Protein AF-A0A6V8QQA6-F1 (afdb_monomer_lite)

Structure (mmCIF, N/CA/C/O backbone):
data_AF-A0A6V8QQA6-F1
#
_entry.id   AF-A0A6V8QQA6-F1
#
loop_
_atom_site.group_PDB
_atom_site.id
_atom_site.type_symbol
_atom_site.label_atom_id
_atom_site.label_alt_id
_atom_site.label_comp_id
_atom_site.label_asym_id
_atom_site.label_entity_id
_atom_site.label_seq_id
_atom_site.pdbx_PDB_ins_code
_atom_site.Cartn_x
_atom_site.Cartn_y
_atom_site.Cartn_z
_atom_site.occupancy
_atom_site.B_iso_or_equiv
_atom_site.auth_seq_id
_atom_site.auth_comp_id
_atom_site.auth_asym_id
_atom_site.auth_atom_id
_atom_site.pdbx_PDB_model_num
ATOM 1 N N . MET A 1 1 ? -61.703 5.778 19.808 1.00 58.97 1 MET A N 1
ATOM 2 C CA . MET A 1 1 ? -60.654 6.648 20.396 1.00 58.97 1 MET A CA 1
ATOM 3 C C . MET A 1 1 ? -59.333 5.929 20.729 1.00 58.97 1 MET A C 1
ATOM 5 O O . MET A 1 1 ? -58.441 6.575 21.255 1.00 58.97 1 MET A O 1
ATOM 9 N N . ALA A 1 2 ? -59.149 4.637 20.410 1.00 55.19 2 ALA A N 1
ATOM 10 C CA . ALA A 1 2 ? -57.877 3.932 20.661 1.00 55.19 2 ALA A CA 1
ATOM 11 C C . ALA A 1 2 ? -56.843 4.084 19.520 1.00 55.19 2 ALA A C 1
ATOM 13 O O . ALA A 1 2 ? -55.643 4.125 19.770 1.00 55.19 2 ALA A O 1
ATOM 14 N N . TRP A 1 3 ? -57.307 4.242 18.277 1.00 53.44 3 TRP A N 1
ATOM 15 C CA . TRP A 1 3 ? -56.461 4.291 17.076 1.00 53.44 3 TRP A CA 1
ATOM 16 C C . TRP A 1 3 ? -55.628 5.574 16.937 1.00 53.44 3 TRP A C 1
ATOM 18 O O . TRP A 1 3 ? -54.521 5.542 16.413 1.00 53.44 3 TRP A O 1
ATOM 28 N N . THR A 1 4 ? -56.107 6.698 17.473 1.00 58.41 4 THR A N 1
ATOM 29 C CA . THR A 1 4 ? -55.393 7.985 17.444 1.00 58.41 4 THR A CA 1
ATOM 30 C C . THR A 1 4 ? -54.193 8.032 18.386 1.00 58.41 4 THR A C 1
ATOM 32 O O . THR A 1 4 ? -53.248 8.769 18.131 1.00 58.41 4 THR A O 1
ATOM 35 N N . ARG A 1 5 ? -54.193 7.224 19.453 1.00 56.50 5 ARG A N 1
ATOM 36 C CA . ARG A 1 5 ? -53.058 7.134 20.381 1.00 56.50 5 ARG A CA 1
ATOM 37 C C . ARG A 1 5 ? -51.913 6.311 19.799 1.00 56.50 5 ARG A C 1
ATOM 39 O O . ARG A 1 5 ? -50.770 6.730 19.907 1.00 56.50 5 ARG A O 1
ATOM 46 N N . ALA A 1 6 ? -52.215 5.194 19.135 1.00 58.41 6 ALA A N 1
ATOM 47 C CA . ALA A 1 6 ? -51.199 4.323 18.541 1.00 58.41 6 ALA A CA 1
ATOM 48 C C . ALA A 1 6 ? -50.365 5.034 17.458 1.00 58.41 6 ALA A C 1
ATOM 50 O O . ALA A 1 6 ? -49.147 4.899 17.453 1.00 58.41 6 ALA A O 1
ATOM 51 N N . ILE A 1 7 ? -51.006 5.849 16.609 1.00 60.97 7 ILE A N 1
ATOM 52 C CA . ILE A 1 7 ? -50.327 6.633 15.560 1.00 60.97 7 ILE A CA 1
ATOM 53 C C . ILE A 1 7 ? -49.461 7.750 16.167 1.00 60.97 7 ILE A C 1
ATOM 55 O O . ILE A 1 7 ? -48.371 8.029 15.677 1.00 60.97 7 ILE A O 1
ATOM 59 N N . LEU A 1 8 ? -49.908 8.369 17.266 1.00 57.69 8 LEU A N 1
ATOM 60 C CA . LEU A 1 8 ? -49.100 9.368 17.969 1.00 57.69 8 LEU A CA 1
ATOM 61 C C . LEU A 1 8 ? -47.834 8.743 18.577 1.00 57.69 8 LEU A C 1
ATOM 63 O O . LEU A 1 8 ? -46.762 9.332 18.489 1.00 57.69 8 LEU A O 1
ATOM 67 N N . TYR A 1 9 ? -47.938 7.543 19.159 1.00 58.75 9 TYR A N 1
ATOM 68 C CA . TYR A 1 9 ? -46.783 6.861 19.748 1.00 58.75 9 TYR A CA 1
ATOM 69 C C . TYR A 1 9 ? -45.766 6.396 18.700 1.00 58.75 9 TYR A C 1
ATOM 71 O O . TYR A 1 9 ? -44.570 6.489 18.969 1.00 58.75 9 TYR A O 1
ATOM 79 N N . SER A 1 10 ? -46.192 5.956 17.510 1.00 59.81 10 SER A N 1
ATOM 80 C CA . SER A 1 10 ? -45.272 5.563 16.431 1.00 59.81 10 SER A CA 1
ATOM 81 C C . SER A 1 10 ? -44.545 6.754 15.794 1.00 59.81 10 SER A C 1
ATOM 83 O O . SER A 1 10 ? -43.358 6.649 15.502 1.00 59.81 10 SER A O 1
ATOM 85 N N . VAL A 1 11 ? -45.197 7.915 15.655 1.00 60.38 11 VAL A N 1
ATOM 86 C CA . VAL A 1 11 ? -44.541 9.139 15.150 1.00 60.38 11 VAL A CA 1
ATOM 87 C C . VAL A 1 11 ? -43.595 9.754 16.193 1.00 60.38 11 VAL A C 1
ATOM 89 O O . VAL A 1 11 ? -42.522 10.239 15.841 1.00 60.38 11 VAL A O 1
ATOM 92 N N . LEU A 1 12 ? -43.925 9.697 17.491 1.00 57.97 12 LEU A N 1
ATOM 93 C CA . LEU A 1 12 ? -43.002 10.148 18.544 1.00 57.97 12 LEU A CA 1
ATOM 94 C C . LEU A 1 12 ? -41.785 9.224 18.718 1.00 57.97 12 LEU A C 1
ATOM 96 O O . LEU A 1 12 ? -40.711 9.708 19.063 1.00 57.97 12 LEU A O 1
ATOM 100 N N . SER A 1 13 ? -41.916 7.920 18.461 1.00 57.28 13 SER A N 1
ATOM 101 C CA . SER A 1 13 ? -40.783 6.986 18.564 1.00 57.28 13 SER A CA 1
ATOM 102 C C . SER A 1 13 ? -39.830 7.051 17.367 1.00 57.28 13 SER A C 1
ATOM 104 O O . SER A 1 13 ? -38.644 6.786 17.547 1.00 57.28 13 SER A O 1
ATOM 106 N N . SER A 1 14 ? -40.267 7.523 16.192 1.00 55.91 14 SER A N 1
ATOM 107 C CA . SER A 1 14 ? -39.346 7.804 15.077 1.00 55.91 14 SER A CA 1
ATOM 108 C C . SER A 1 14 ? -38.384 8.973 15.341 1.00 55.91 14 SER A C 1
ATOM 110 O O . SER A 1 14 ? -37.306 9.005 14.758 1.00 55.91 14 SER A O 1
ATOM 112 N N . TYR A 1 15 ? -38.702 9.892 16.265 1.00 54.41 15 TYR A N 1
ATOM 113 C CA . TYR A 1 15 ? -37.756 10.935 16.699 1.00 54.41 15 TYR A CA 1
ATOM 114 C C . TYR A 1 15 ? -36.641 10.402 17.613 1.00 54.41 15 TYR A C 1
ATOM 116 O O . TYR A 1 15 ? -35.632 11.080 17.790 1.00 54.41 15 TYR A O 1
ATOM 124 N N . LEU A 1 16 ? -36.777 9.190 18.161 1.00 54.62 16 LEU A N 1
ATOM 125 C CA . LEU A 1 16 ? -35.727 8.522 18.943 1.00 54.62 16 LEU A CA 1
ATOM 126 C C . LEU A 1 16 ? -34.776 7.686 18.069 1.00 54.62 16 LEU A C 1
ATOM 128 O O . LEU A 1 16 ? -33.825 7.111 18.583 1.00 54.62 16 LEU A O 1
ATOM 132 N N . TRP A 1 17 ? -35.012 7.636 16.756 1.00 54.00 17 TRP A N 1
ATOM 133 C CA . TRP A 1 17 ? -34.116 7.052 15.753 1.00 54.00 17 TRP A CA 1
ATOM 134 C C . TRP A 1 17 ? -33.351 8.146 14.999 1.00 54.00 17 TRP A C 1
ATOM 136 O O . TRP A 1 17 ? -33.189 8.102 13.782 1.00 54.00 17 TRP A O 1
ATOM 146 N N . HIS A 1 18 ? -32.875 9.161 15.719 1.00 54.94 18 HIS A N 1
ATOM 147 C CA . HIS A 1 18 ? -31.737 9.910 15.202 1.00 54.94 18 HIS A CA 1
ATOM 148 C C . HIS A 1 18 ? -30.515 9.010 15.385 1.00 54.94 18 HIS A C 1
ATOM 150 O O . HIS A 1 18 ? -30.338 8.510 16.500 1.00 54.94 18 HIS A O 1
ATOM 156 N N . PRO A 1 19 ? -29.684 8.772 14.351 1.00 57.94 19 PRO A N 1
ATOM 157 C CA . PRO A 1 19 ? -28.369 8.208 14.594 1.00 57.94 19 PRO A CA 1
ATOM 158 C C . PRO A 1 19 ? -27.712 9.142 15.605 1.00 57.94 19 PRO A C 1
ATOM 160 O O . PRO A 1 19 ? -27.514 10.328 15.332 1.00 57.94 19 PRO A O 1
ATOM 163 N N . SER A 1 20 ? -27.493 8.649 16.821 1.00 58.28 20 SER A N 1
ATOM 164 C CA . SER A 1 20 ? -26.676 9.356 17.788 1.00 58.28 20 SER A CA 1
ATOM 165 C C . SER A 1 20 ? -25.356 9.609 17.079 1.00 58.28 20 SER A C 1
ATOM 167 O O . SER A 1 20 ? -24.678 8.651 16.705 1.00 58.28 20 SER A O 1
ATOM 169 N N . ASN A 1 21 ? -25.015 10.877 16.843 1.00 59.03 21 ASN A N 1
ATOM 170 C CA . ASN A 1 21 ? -23.622 11.233 16.631 1.00 59.03 21 ASN A CA 1
ATOM 171 C C . ASN A 1 21 ? -22.933 10.751 17.903 1.00 59.03 21 ASN A C 1
ATOM 173 O O . ASN A 1 21 ? -23.129 11.353 18.958 1.00 59.03 21 ASN A O 1
ATOM 177 N N . ALA A 1 22 ? -22.304 9.578 17.836 1.00 62.69 22 ALA A N 1
ATOM 178 C CA . ALA A 1 22 ? -21.588 9.022 18.961 1.00 62.69 22 ALA A CA 1
ATOM 179 C C . ALA A 1 22 ? -20.481 10.028 19.261 1.00 62.69 22 ALA A C 1
ATOM 181 O O . ALA A 1 22 ? -19.567 10.216 18.460 1.00 62.69 22 ALA A O 1
ATOM 182 N N . GLU A 1 23 ? -20.652 10.776 20.346 1.00 72.38 23 GLU A N 1
ATOM 183 C CA . GLU A 1 23 ? -19.598 11.621 20.877 1.00 72.38 23 GLU A CA 1
ATOM 184 C C . GLU A 1 23 ? -18.410 10.704 21.170 1.00 72.38 23 GLU A C 1
ATOM 186 O O . GLU A 1 23 ? -18.599 9.617 21.716 1.00 72.38 23 GLU A O 1
ATOM 191 N N . TYR A 1 24 ? -17.212 11.083 20.725 1.00 77.62 24 TYR A N 1
ATOM 192 C CA . TYR A 1 24 ? -16.005 10.303 20.987 1.00 77.62 24 TYR A CA 1
ATOM 193 C C . TYR A 1 24 ? -15.830 10.161 22.505 1.00 77.62 24 TYR A C 1
ATOM 195 O O . TYR A 1 24 ? -15.734 11.165 23.216 1.00 77.62 24 TYR A O 1
ATOM 203 N N . VAL A 1 25 ? -15.825 8.922 23.004 1.00 82.69 25 VAL A N 1
ATOM 204 C CA . VAL A 1 25 ? -15.638 8.614 24.427 1.00 82.69 25 VAL A CA 1
ATOM 205 C C . VAL A 1 25 ? -14.309 7.899 24.588 1.00 82.69 25 VAL A C 1
ATOM 207 O O . VAL A 1 25 ? -14.168 6.755 24.178 1.00 82.69 25 VAL A O 1
ATOM 210 N N . TRP A 1 26 ? -13.352 8.570 25.223 1.00 83.50 26 TRP A N 1
ATOM 211 C CA . TRP A 1 26 ? -12.067 7.975 25.574 1.00 83.50 26 TRP A CA 1
ATOM 212 C C . TRP A 1 26 ? -12.173 7.158 26.879 1.00 83.50 26 TRP A C 1
ATOM 214 O O . TRP A 1 26 ? -12.767 7.660 27.846 1.00 83.50 26 TRP A O 1
ATOM 224 N N . PRO A 1 27 ? -11.575 5.951 26.973 1.00 89.75 27 PRO A N 1
ATOM 225 C CA . PRO A 1 27 ? -10.828 5.238 25.925 1.00 89.75 27 PRO A CA 1
ATOM 226 C C . PRO A 1 27 ? -11.736 4.527 24.903 1.00 89.75 27 PRO A C 1
ATOM 228 O O . PRO A 1 27 ? -12.754 3.945 25.289 1.00 89.75 27 PRO A O 1
ATOM 231 N N . ASP A 1 28 ? -11.332 4.528 23.627 1.00 87.88 28 ASP A N 1
ATOM 232 C CA . ASP A 1 28 ? -11.973 3.767 22.547 1.00 87.88 28 ASP A CA 1
ATOM 233 C C . ASP A 1 28 ? -11.052 2.639 22.069 1.00 87.88 28 ASP A C 1
ATOM 235 O O . ASP A 1 28 ? -10.129 2.799 21.270 1.00 87.88 28 ASP A O 1
ATOM 239 N N . GLU A 1 29 ? -11.361 1.436 22.533 1.00 86.81 29 GLU A N 1
ATOM 240 C CA . GLU A 1 29 ? -10.568 0.242 22.282 1.00 86.81 29 GLU A CA 1
ATOM 241 C C . GLU A 1 29 ? -10.474 -0.188 20.803 1.00 86.81 29 GLU A C 1
ATOM 243 O O . GLU A 1 29 ? -9.704 -1.102 20.496 1.00 86.81 29 GLU A O 1
ATOM 248 N N . GLN A 1 30 ? -11.272 0.400 19.902 1.00 83.94 30 GLN A N 1
ATOM 249 C CA . GLN A 1 30 ? -11.222 0.123 18.463 1.00 83.94 30 GLN A CA 1
ATOM 250 C C . GLN A 1 30 ? -10.190 0.981 17.732 1.00 83.94 30 GLN A C 1
ATOM 252 O O . GLN A 1 30 ? -9.683 0.562 16.693 1.00 83.94 30 GLN A O 1
ATOM 257 N N . ILE A 1 31 ? -9.894 2.176 18.249 1.00 87.94 31 ILE A N 1
ATOM 258 C CA . ILE A 1 31 ? -9.058 3.160 17.554 1.00 87.94 31 ILE A CA 1
ATOM 259 C C . ILE A 1 31 ? -7.847 3.602 18.364 1.00 87.94 31 ILE A C 1
ATOM 261 O O . ILE A 1 31 ? -6.854 3.961 17.745 1.00 87.94 31 ILE A O 1
ATOM 265 N N . ASP A 1 32 ? -7.864 3.494 19.695 1.00 91.44 32 ASP A N 1
ATOM 266 C CA . ASP A 1 32 ? -6.789 3.987 20.565 1.00 91.44 32 ASP A CA 1
ATOM 267 C C . ASP A 1 32 ? -5.407 3.429 20.170 1.00 91.44 32 ASP A C 1
ATOM 269 O O . ASP A 1 32 ? -4.430 4.172 20.118 1.00 91.44 32 ASP A O 1
ATOM 273 N N . GLU A 1 33 ? -5.304 2.135 19.836 1.00 91.12 33 GLU A N 1
ATOM 274 C CA . GLU A 1 33 ? -4.026 1.535 19.411 1.00 91.12 33 GLU A CA 1
ATOM 275 C C . GLU A 1 33 ? -3.554 2.080 18.053 1.00 91.12 33 GLU A C 1
ATOM 277 O O . GLU A 1 33 ? -2.370 2.354 17.858 1.00 91.12 33 GLU A O 1
ATOM 282 N N . LEU A 1 34 ? -4.479 2.285 17.115 1.00 92.81 34 LEU A N 1
ATOM 283 C CA . LEU A 1 34 ? -4.172 2.827 15.793 1.00 92.81 34 LEU A CA 1
ATOM 284 C C . LEU A 1 34 ? -3.838 4.324 15.862 1.00 92.81 34 LEU A C 1
ATOM 286 O O . LEU A 1 34 ? -2.937 4.781 15.161 1.00 92.81 34 LEU A O 1
ATOM 290 N N . GLU A 1 35 ? -4.521 5.082 16.719 1.00 91.50 35 GLU A N 1
ATOM 291 C CA . GLU A 1 35 ? -4.223 6.487 17.004 1.00 91.50 35 GLU A CA 1
ATOM 292 C C . GLU A 1 35 ? -2.849 6.631 17.654 1.00 91.50 35 GLU A C 1
ATOM 294 O O . GLU A 1 35 ? -2.056 7.465 17.214 1.00 91.50 35 GLU A O 1
ATOM 299 N N . ARG A 1 36 ? -2.523 5.773 18.628 1.00 89.06 36 ARG A N 1
ATOM 300 C CA . ARG A 1 36 ? -1.194 5.712 19.243 1.00 89.06 36 ARG A CA 1
ATOM 301 C C . ARG A 1 36 ? -0.116 5.506 18.182 1.00 89.06 36 ARG A C 1
ATOM 303 O O . ARG A 1 36 ? 0.809 6.305 18.092 1.00 89.06 36 ARG A O 1
ATOM 310 N N . LEU A 1 37 ? -0.253 4.489 17.329 1.00 89.69 37 LEU A N 1
ATOM 311 C CA . LEU A 1 37 ? 0.705 4.227 16.247 1.00 89.69 37 LEU A CA 1
ATOM 312 C C . LEU A 1 37 ? 0.802 5.394 15.245 1.00 89.69 37 LEU A C 1
ATOM 314 O O . LEU A 1 37 ? 1.892 5.701 14.758 1.00 89.69 37 LEU A O 1
ATOM 318 N N . LEU A 1 38 ? -0.320 6.051 14.936 1.00 90.38 38 LEU A N 1
ATOM 319 C CA . LEU A 1 38 ? -0.379 7.133 13.955 1.00 90.38 38 LEU A CA 1
ATOM 320 C C . LEU A 1 38 ? 0.183 8.460 14.474 1.00 90.38 38 LEU A C 1
ATOM 322 O O . LEU A 1 38 ? 0.780 9.191 13.683 1.00 90.38 38 LEU A O 1
ATOM 326 N N . PHE A 1 39 ? -0.033 8.802 15.744 1.00 87.81 39 PHE A N 1
ATOM 327 C CA . PHE A 1 39 ? 0.317 10.112 16.301 1.00 87.81 39 PHE A CA 1
ATOM 328 C C . PHE A 1 39 ? 1.572 10.080 17.176 1.00 87.81 39 PHE A C 1
ATOM 330 O O . PHE A 1 39 ? 2.317 11.059 17.191 1.00 87.81 39 PHE A O 1
ATOM 337 N N . GLU A 1 40 ? 1.875 8.956 17.826 1.00 85.19 40 GLU A N 1
ATOM 338 C CA . GLU A 1 40 ? 3.083 8.760 18.642 1.00 85.19 40 GLU A CA 1
ATOM 339 C C . GLU A 1 40 ? 4.227 8.136 17.817 1.00 85.19 40 GLU A C 1
ATOM 341 O O . GLU A 1 40 ? 4.935 7.233 18.252 1.00 85.19 40 GLU A O 1
ATOM 346 N N . GLN A 1 41 ? 4.408 8.628 16.587 1.00 78.88 41 GLN A N 1
ATOM 347 C CA . GLN A 1 41 ? 5.367 8.113 15.596 1.00 78.88 41 GLN A CA 1
ATOM 348 C C . GLN A 1 41 ? 6.841 8.253 15.975 1.00 78.88 41 GLN A C 1
ATOM 350 O O . GLN A 1 41 ? 7.684 7.703 15.278 1.00 78.88 41 GLN A O 1
ATOM 355 N N . ASP A 1 42 ? 7.189 9.062 16.969 1.00 68.31 42 ASP A N 1
ATOM 356 C CA . ASP A 1 42 ? 8.568 9.251 17.411 1.00 68.31 42 ASP A CA 1
ATOM 357 C C . ASP A 1 42 ? 8.557 9.618 18.891 1.00 68.31 42 ASP A C 1
ATOM 359 O O . ASP A 1 42 ? 7.974 10.626 19.298 1.00 68.31 42 ASP A O 1
ATOM 363 N N . SER A 1 43 ? 9.190 8.779 19.701 1.00 65.88 43 SER A N 1
ATOM 364 C CA . SER A 1 43 ? 9.377 9.009 21.124 1.00 65.88 43 SER A CA 1
ATOM 365 C C . SER A 1 43 ? 10.871 8.918 21.406 1.00 65.88 43 SER A C 1
ATOM 367 O O . SER A 1 43 ? 11.494 7.905 21.082 1.00 65.88 43 SER A O 1
ATOM 369 N N . PRO A 1 44 ? 11.474 9.923 22.068 1.00 64.75 44 PRO A N 1
ATOM 370 C CA . PRO A 1 44 ? 12.885 9.870 22.449 1.00 64.75 44 PRO A CA 1
ATOM 371 C C . PRO A 1 44 ? 13.188 8.770 23.483 1.00 64.75 44 PRO A C 1
ATOM 373 O O . PRO A 1 44 ? 14.350 8.569 23.836 1.00 64.75 44 PRO A O 1
ATOM 376 N N . PHE A 1 45 ? 12.157 8.093 23.999 1.00 69.50 45 PHE A N 1
ATOM 377 C CA . PHE A 1 45 ? 12.272 6.974 24.929 1.00 69.50 45 PHE A CA 1
ATOM 378 C C . PHE A 1 45 ? 12.147 5.609 24.245 1.00 69.50 45 PHE A C 1
ATOM 380 O O . PHE A 1 45 ? 12.450 4.598 24.883 1.00 69.50 45 PHE A O 1
ATOM 387 N N . ASP A 1 46 ? 11.740 5.565 22.975 1.00 66.81 46 ASP A N 1
ATOM 388 C CA . ASP A 1 46 ? 11.661 4.312 22.237 1.00 66.81 46 ASP A CA 1
ATOM 389 C C . ASP A 1 46 ? 13.066 3.872 21.807 1.00 66.81 46 ASP A C 1
ATOM 391 O O . ASP A 1 46 ? 13.890 4.695 21.387 1.00 66.81 46 ASP A O 1
ATOM 395 N N . PRO A 1 47 ? 13.389 2.570 21.889 1.00 60.62 47 PRO A N 1
ATOM 396 C CA . PRO A 1 47 ? 14.614 2.070 21.283 1.00 60.62 47 PRO A CA 1
ATOM 397 C C . PRO A 1 47 ? 14.584 2.331 19.763 1.00 60.62 47 PRO A C 1
ATOM 399 O O . PRO A 1 47 ? 13.506 2.351 19.170 1.00 60.62 47 PRO A O 1
ATOM 402 N N . PRO A 1 48 ? 15.734 2.495 19.083 1.00 53.19 48 PRO A N 1
ATOM 403 C CA . PRO A 1 48 ? 15.772 2.559 17.621 1.00 53.19 48 PRO A CA 1
ATOM 404 C C . PRO A 1 48 ? 15.051 1.355 16.994 1.00 53.19 48 PRO A C 1
ATOM 406 O O . PRO A 1 48 ? 15.364 0.213 17.328 1.00 53.19 48 PRO A O 1
ATOM 409 N N . GLY A 1 49 ? 14.078 1.603 16.109 1.00 58.62 49 GLY A N 1
ATOM 410 C CA . GLY A 1 49 ? 13.195 0.560 15.560 1.00 58.62 49 GLY A CA 1
ATOM 411 C C . GLY A 1 49 ? 12.025 0.157 16.473 1.00 58.62 49 GLY A C 1
ATOM 412 O O . GLY A 1 49 ? 11.304 -0.782 16.152 1.00 58.62 49 GLY A O 1
ATOM 413 N N . GLY A 1 50 ? 11.832 0.852 17.598 1.00 63.69 50 GLY A N 1
ATOM 414 C CA . GLY A 1 50 ? 10.741 0.645 18.554 1.00 63.69 50 GLY A CA 1
ATOM 415 C C . GLY A 1 50 ? 9.389 1.180 18.082 1.00 63.69 50 GLY A C 1
ATOM 416 O O . GLY A 1 50 ? 8.362 0.755 18.602 1.00 63.69 50 GLY A O 1
ATOM 417 N N . ASN A 1 51 ? 9.377 2.038 17.057 1.00 78.25 51 ASN A N 1
ATOM 418 C CA . ASN A 1 51 ? 8.159 2.424 16.357 1.00 78.25 51 ASN A CA 1
ATOM 419 C C . ASN A 1 51 ? 8.254 2.131 14.855 1.00 78.25 51 ASN A C 1
ATOM 421 O O . ASN A 1 51 ? 9.331 2.161 14.249 1.00 78.25 51 ASN A O 1
ATOM 425 N N . ILE A 1 52 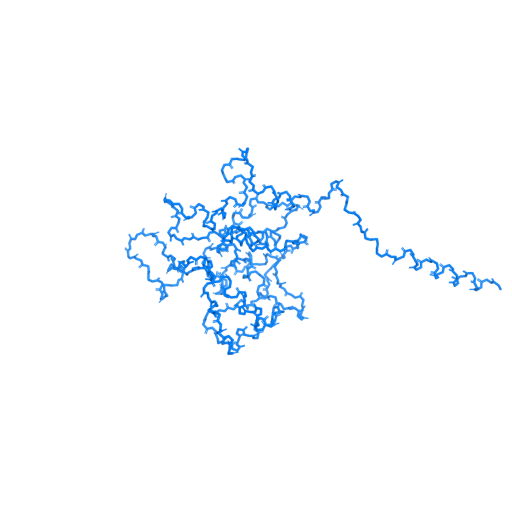? 7.093 1.897 14.249 1.00 83.31 52 ILE A N 1
ATOM 426 C CA . ILE A 1 52 ? 6.987 1.556 12.830 1.00 83.31 52 ILE A CA 1
ATOM 427 C C . ILE A 1 52 ? 7.336 2.733 11.902 1.00 83.31 52 ILE A C 1
ATOM 429 O O . ILE A 1 52 ? 7.943 2.526 10.855 1.00 83.31 52 ILE A O 1
ATOM 433 N N . ALA A 1 53 ? 7.058 3.980 12.288 1.00 84.19 53 ALA A N 1
ATOM 434 C CA . ALA A 1 53 ? 7.361 5.153 11.463 1.00 84.19 53 ALA A CA 1
ATOM 435 C C . ALA A 1 53 ? 8.875 5.371 11.249 1.00 84.19 53 ALA A C 1
ATOM 437 O O . ALA A 1 53 ? 9.290 5.907 10.218 1.00 84.19 53 ALA A O 1
ATOM 438 N N . SER A 1 54 ? 9.717 4.895 12.170 1.00 80.50 54 SER A N 1
ATOM 439 C CA . SER A 1 54 ? 11.177 4.980 12.086 1.00 80.50 54 SER A CA 1
ATOM 440 C C . SER A 1 54 ? 11.744 4.227 10.877 1.00 80.50 54 SER A C 1
ATOM 442 O O . SER A 1 54 ? 12.758 4.641 10.310 1.00 80.50 54 SER A O 1
ATOM 444 N N . PHE A 1 55 ? 11.051 3.185 10.403 1.00 81.38 55 PHE A N 1
ATOM 445 C CA . PHE A 1 55 ? 11.442 2.426 9.212 1.00 81.38 55 PHE A CA 1
ATOM 446 C C . PHE A 1 55 ? 11.272 3.209 7.913 1.00 81.38 55 PHE A C 1
ATOM 448 O O . PHE A 1 55 ? 11.890 2.853 6.917 1.00 81.38 55 PHE A O 1
ATOM 455 N N . VAL A 1 56 ? 10.495 4.291 7.911 1.00 84.31 56 VAL A N 1
ATOM 456 C CA . VAL A 1 56 ? 10.300 5.161 6.741 1.00 84.31 56 VAL A CA 1
ATOM 457 C C . VAL A 1 56 ? 10.822 6.581 6.970 1.00 84.31 56 VAL A C 1
ATOM 459 O O . VAL A 1 56 ? 10.623 7.461 6.129 1.00 84.31 56 VAL A O 1
ATOM 462 N N . ALA A 1 57 ? 11.538 6.812 8.076 1.00 82.44 57 ALA A N 1
ATOM 463 C CA . ALA A 1 57 ? 12.132 8.102 8.401 1.00 82.44 57 ALA A CA 1
ATOM 464 C C . ALA A 1 57 ? 13.010 8.618 7.248 1.00 82.44 57 ALA A C 1
ATOM 466 O O . ALA A 1 57 ? 13.855 7.904 6.704 1.00 82.44 57 ALA A O 1
ATOM 467 N N . GLY A 1 58 ? 12.795 9.872 6.842 1.00 78.56 58 GLY A N 1
ATOM 468 C CA . GLY A 1 58 ? 13.539 10.464 5.725 1.00 78.56 58 GLY A CA 1
ATOM 469 C C . GLY A 1 58 ? 13.237 9.838 4.355 1.00 78.56 58 GLY A C 1
ATOM 470 O O . GLY A 1 58 ? 14.070 9.938 3.457 1.00 78.56 58 GLY A O 1
ATOM 471 N N . CYS A 1 59 ? 12.057 9.226 4.183 1.00 78.44 59 CYS A N 1
ATOM 472 C CA . CYS A 1 59 ? 11.565 8.522 2.987 1.00 78.44 59 CYS A CA 1
ATOM 473 C C . CYS A 1 59 ? 12.182 7.139 2.748 1.00 78.44 59 CYS A C 1
ATOM 475 O O . CYS A 1 59 ? 11.469 6.189 2.432 1.00 78.44 59 CYS A O 1
ATOM 477 N N . THR A 1 60 ? 13.500 7.012 2.898 1.00 74.25 60 THR A N 1
ATOM 478 C CA . THR A 1 60 ? 14.229 5.766 2.619 1.00 74.25 60 THR A CA 1
ATOM 479 C C . THR A 1 60 ? 14.422 4.888 3.854 1.00 74.25 60 THR A C 1
ATOM 481 O O . THR A 1 60 ? 14.709 3.700 3.709 1.00 74.25 60 THR A O 1
ATOM 484 N N . GLY A 1 61 ? 14.257 5.438 5.062 1.00 72.94 61 GLY A N 1
ATOM 485 C CA . GLY A 1 61 ? 14.507 4.722 6.311 1.00 72.94 61 GLY A CA 1
ATOM 486 C C . GLY A 1 61 ? 15.952 4.245 6.448 1.00 72.94 61 GLY A C 1
ATOM 487 O O . GLY A 1 61 ? 16.883 4.809 5.866 1.00 72.94 61 GLY A O 1
ATOM 488 N N . PHE A 1 62 ? 16.149 3.140 7.173 1.00 62.03 62 PHE A N 1
ATOM 489 C CA . PHE A 1 62 ? 17.466 2.504 7.314 1.00 62.03 62 PHE A CA 1
ATOM 490 C C . PHE A 1 62 ? 18.029 1.957 5.987 1.00 62.03 62 PHE A C 1
ATOM 492 O O . PHE A 1 62 ? 19.238 1.750 5.879 1.00 62.03 62 PHE A O 1
ATOM 499 N N . ALA A 1 63 ? 17.196 1.778 4.952 1.00 57.62 63 ALA A N 1
ATOM 500 C CA . ALA A 1 63 ? 17.645 1.337 3.630 1.00 57.62 63 ALA A CA 1
ATOM 501 C C . ALA A 1 63 ? 18.477 2.401 2.882 1.00 57.62 63 ALA A C 1
ATOM 503 O O . ALA A 1 63 ? 19.236 2.055 1.976 1.00 57.62 63 ALA A O 1
ATOM 504 N N . GLY A 1 64 ? 18.395 3.678 3.284 1.00 50.84 64 GLY A N 1
ATOM 505 C CA . GLY A 1 64 ? 19.181 4.777 2.710 1.00 50.84 64 GLY A CA 1
ATOM 506 C C . GLY A 1 64 ? 20.552 5.027 3.354 1.00 50.84 64 GLY A C 1
ATOM 507 O O . GLY A 1 64 ? 21.276 5.913 2.900 1.00 50.84 64 GLY A O 1
ATOM 508 N N . GLY A 1 65 ? 20.909 4.304 4.422 1.00 45.66 65 GLY A N 1
ATOM 509 C CA . GLY A 1 65 ? 22.153 4.522 5.168 1.00 45.66 65 GLY A CA 1
ATOM 510 C C . GLY A 1 65 ? 23.406 3.905 4.518 1.00 45.66 65 GLY A C 1
ATOM 511 O O . GLY A 1 65 ? 23.296 3.062 3.625 1.00 45.66 65 GLY A O 1
ATOM 512 N N . PRO A 1 66 ? 24.622 4.265 4.978 1.00 35.88 66 PRO A N 1
ATOM 513 C CA . PRO A 1 66 ? 25.862 3.599 4.576 1.00 35.88 66 PRO A CA 1
ATOM 514 C C . PRO A 1 66 ? 25.850 2.153 5.102 1.00 35.88 66 PRO A C 1
ATOM 516 O O . PRO A 1 66 ? 26.115 1.913 6.276 1.00 35.88 66 PRO A O 1
ATOM 519 N N . GLY A 1 67 ? 25.470 1.200 4.246 1.00 46.97 67 GLY A N 1
ATOM 520 C CA . GLY A 1 67 ? 25.210 -0.203 4.610 1.00 46.97 67 GLY A CA 1
ATOM 521 C C . GLY A 1 67 ? 23.756 -0.659 4.414 1.00 46.97 67 GLY A C 1
ATOM 522 O O . GLY A 1 67 ? 23.466 -1.833 4.620 1.00 46.97 67 GLY A O 1
ATOM 523 N N . GLY A 1 68 ? 22.858 0.242 4.002 1.00 52.66 68 GLY A N 1
ATOM 524 C CA . GLY A 1 68 ? 21.492 -0.086 3.593 1.00 52.66 68 GLY A CA 1
ATOM 525 C C . GLY A 1 68 ? 21.438 -0.816 2.247 1.00 52.66 68 GLY A C 1
ATOM 526 O O . GLY A 1 68 ? 22.400 -0.807 1.476 1.00 52.66 68 GLY A O 1
ATOM 527 N N . SER A 1 69 ? 20.303 -1.462 1.976 1.00 53.22 69 SER A N 1
ATOM 528 C CA . SER A 1 69 ? 20.053 -2.398 0.871 1.00 53.22 69 SER A CA 1
ATOM 529 C C . SER A 1 69 ? 20.091 -1.780 -0.540 1.00 53.22 69 SER A C 1
ATOM 531 O O . SER A 1 69 ? 19.128 -1.903 -1.283 1.00 53.22 69 SER A O 1
ATOM 533 N N . GLY A 1 70 ? 21.173 -1.116 -0.956 1.00 54.28 70 GLY A N 1
ATOM 534 C CA . GLY A 1 70 ? 21.417 -0.821 -2.377 1.00 54.28 70 GLY A CA 1
ATOM 535 C C . GLY A 1 70 ? 20.397 0.107 -3.051 1.00 54.28 70 GLY A C 1
ATOM 536 O O . GLY A 1 70 ? 20.002 -0.123 -4.188 1.00 54.28 70 GLY A O 1
ATOM 537 N N . GLY A 1 71 ? 19.947 1.171 -2.382 1.00 60.50 71 GLY A N 1
ATOM 538 C CA . GLY A 1 71 ? 18.994 2.109 -2.989 1.00 60.50 71 GLY A CA 1
ATOM 539 C C . GLY A 1 71 ? 17.543 1.627 -2.963 1.00 60.50 71 GLY A C 1
ATOM 540 O O . GLY A 1 71 ? 16.743 2.067 -3.778 1.00 60.50 71 GLY A O 1
ATOM 541 N N . ARG A 1 72 ? 17.178 0.745 -2.032 1.00 71.69 72 ARG A N 1
ATOM 542 C CA . ARG A 1 72 ? 15.774 0.440 -1.721 1.00 71.69 72 ARG A CA 1
ATOM 543 C C . ARG A 1 72 ? 15.177 1.528 -0.823 1.00 71.69 72 ARG A C 1
ATOM 545 O O . ARG A 1 72 ? 15.897 2.225 -0.109 1.00 71.69 72 ARG A O 1
ATOM 552 N N . SER A 1 73 ? 13.860 1.699 -0.891 1.00 80.75 73 SER A N 1
ATOM 553 C CA . SER A 1 73 ? 13.117 2.703 -0.124 1.00 80.75 73 SER A CA 1
ATOM 554 C C . SER A 1 73 ? 11.926 2.030 0.540 1.00 80.75 73 SER A C 1
ATOM 556 O O . SER A 1 73 ? 10.970 1.674 -0.147 1.00 80.75 73 SER A O 1
ATOM 558 N N . PHE A 1 74 ? 11.961 1.874 1.867 1.00 84.81 74 PHE A N 1
ATOM 559 C CA . PHE A 1 74 ? 10.841 1.275 2.598 1.00 84.81 74 PHE A CA 1
ATOM 560 C C . PHE A 1 74 ? 9.551 2.077 2.414 1.00 84.81 74 PHE A C 1
ATOM 562 O O . PHE A 1 74 ? 8.485 1.488 2.274 1.00 84.81 74 PHE A O 1
ATOM 569 N N . GLY A 1 75 ? 9.636 3.410 2.307 1.00 87.62 75 GLY A N 1
ATOM 570 C CA . GLY A 1 75 ? 8.467 4.233 2.004 1.00 87.62 75 GLY A CA 1
ATOM 571 C C . GLY A 1 75 ? 7.854 3.889 0.642 1.00 87.62 75 GLY A C 1
ATOM 572 O O . GLY A 1 75 ? 6.637 3.768 0.514 1.00 87.62 75 GLY A O 1
ATOM 573 N N . ALA A 1 76 ? 8.692 3.665 -0.373 1.00 88.12 76 ALA A N 1
ATOM 574 C CA . ALA A 1 76 ? 8.223 3.247 -1.692 1.00 88.12 76 ALA A CA 1
ATOM 575 C C . ALA A 1 76 ? 7.591 1.849 -1.666 1.00 88.12 76 ALA A C 1
ATOM 577 O O . ALA A 1 76 ? 6.559 1.623 -2.292 1.00 88.12 76 ALA A O 1
ATOM 578 N N . GLU A 1 77 ? 8.198 0.921 -0.930 1.00 90.75 77 GLU A N 1
ATOM 579 C CA . GLU A 1 77 ? 7.723 -0.457 -0.805 1.00 90.75 77 GLU A CA 1
ATOM 580 C C . GLU A 1 77 ? 6.402 -0.540 -0.051 1.00 90.75 77 GLU A C 1
ATOM 582 O O . GLU A 1 77 ? 5.499 -1.241 -0.492 1.00 90.75 77 GLU A O 1
ATOM 587 N N . TRP A 1 78 ? 6.239 0.232 1.024 1.00 93.62 78 TRP A N 1
ATOM 588 C CA . TRP A 1 78 ? 4.998 0.277 1.794 1.00 93.62 78 TRP A CA 1
ATOM 589 C C . TRP A 1 78 ? 3.856 0.898 0.993 1.00 93.62 78 TRP A C 1
ATOM 591 O O . TRP A 1 78 ? 2.747 0.363 0.998 1.00 93.62 78 TRP A O 1
ATOM 601 N N . LEU A 1 79 ? 4.128 1.978 0.248 1.00 94.69 79 LEU A N 1
ATOM 602 C CA . LEU A 1 79 ? 3.136 2.556 -0.658 1.00 94.69 79 LEU A CA 1
ATOM 603 C C . LEU A 1 79 ? 2.756 1.570 -1.773 1.00 94.69 79 LEU A C 1
ATOM 605 O O . LEU A 1 79 ? 1.574 1.424 -2.080 1.00 94.69 79 LEU A O 1
ATOM 609 N N . ARG A 1 80 ? 3.740 0.866 -2.352 1.00 95.12 80 ARG A N 1
ATOM 610 C CA . ARG A 1 80 ? 3.500 -0.179 -3.356 1.00 95.12 80 ARG A CA 1
ATOM 611 C C . ARG A 1 80 ? 2.667 -1.323 -2.780 1.00 95.12 80 ARG A C 1
ATOM 613 O O . ARG A 1 80 ? 1.704 -1.723 -3.418 1.00 95.12 80 ARG A O 1
ATOM 620 N N . ASN A 1 81 ? 3.003 -1.825 -1.594 1.00 96.81 81 ASN A N 1
ATOM 621 C CA . ASN A 1 81 ? 2.273 -2.902 -0.926 1.00 96.81 81 ASN A CA 1
ATOM 622 C C . ASN A 1 81 ? 0.798 -2.536 -0.726 1.00 96.81 81 ASN A C 1
ATOM 624 O O . ASN A 1 81 ? -0.077 -3.289 -1.139 1.00 96.81 81 ASN A O 1
ATOM 628 N N . ALA A 1 82 ? 0.526 -1.347 -0.180 1.00 97.50 82 ALA A N 1
ATOM 629 C CA . ALA A 1 82 ? -0.841 -0.869 0.003 1.00 97.50 82 ALA A CA 1
ATOM 630 C C . ALA A 1 82 ? -1.588 -0.694 -1.330 1.00 97.50 82 ALA A C 1
ATOM 632 O O . ALA A 1 82 ? -2.763 -1.035 -1.426 1.00 97.50 82 ALA A O 1
ATOM 633 N N . TYR A 1 83 ? -0.924 -0.184 -2.375 1.00 97.31 83 TYR A N 1
ATOM 634 C CA . TYR A 1 83 ? -1.550 -0.077 -3.693 1.00 97.31 83 TYR A CA 1
ATOM 635 C C . TYR A 1 83 ? -1.887 -1.450 -4.277 1.00 97.31 83 TYR A C 1
ATOM 637 O O . TYR A 1 83 ? -3.007 -1.638 -4.733 1.00 97.31 83 TYR A O 1
ATOM 645 N N . HIS A 1 84 ? -0.953 -2.402 -4.255 1.00 97.75 84 HIS A N 1
ATOM 646 C CA . HIS A 1 84 ? -1.164 -3.728 -4.835 1.00 97.75 84 HIS A CA 1
ATOM 647 C C . HIS A 1 84 ? -2.309 -4.475 -4.141 1.00 97.75 84 HIS A C 1
ATOM 649 O O . HIS A 1 84 ? -3.169 -5.001 -4.838 1.00 97.75 84 HIS A O 1
ATOM 655 N N . ASP A 1 85 ? -2.375 -4.425 -2.808 1.00 98.06 85 ASP A N 1
ATOM 656 C CA . ASP A 1 85 ? -3.485 -4.983 -2.028 1.00 98.06 85 ASP A CA 1
ATOM 657 C C . ASP A 1 85 ? -4.823 -4.336 -2.431 1.00 98.06 85 ASP A C 1
ATOM 659 O O . ASP A 1 85 ? -5.771 -5.012 -2.817 1.00 98.06 85 ASP A O 1
ATOM 663 N N . MET A 1 86 ? -4.856 -3.000 -2.497 1.00 97.25 86 MET A N 1
ATOM 664 C CA . MET A 1 86 ? -6.056 -2.237 -2.847 1.00 97.25 86 MET A CA 1
ATOM 665 C C . MET A 1 86 ? -6.526 -2.412 -4.298 1.00 97.25 86 MET A C 1
ATOM 667 O O . MET A 1 86 ? -7.725 -2.439 -4.570 1.00 97.25 86 MET A O 1
ATOM 671 N N . SER A 1 87 ? -5.593 -2.493 -5.242 1.00 96.44 87 SER A N 1
ATOM 672 C CA . SER A 1 87 ? -5.846 -2.312 -6.678 1.00 96.44 87 SER A CA 1
ATOM 673 C C . SER A 1 87 ? -6.623 -3.450 -7.347 1.00 96.44 87 SER A C 1
ATOM 675 O O . SER A 1 87 ? -7.071 -3.302 -8.486 1.00 96.44 87 SER A O 1
ATOM 677 N N . THR A 1 88 ? -6.839 -4.558 -6.639 1.00 94.00 88 THR A N 1
ATOM 678 C CA . THR A 1 88 ? -7.713 -5.661 -7.064 1.00 94.00 88 THR A CA 1
ATOM 679 C C . THR A 1 88 ? -9.203 -5.349 -6.867 1.00 94.00 88 THR A C 1
ATOM 681 O O . THR A 1 88 ? -10.060 -6.146 -7.265 1.00 94.00 88 THR A O 1
ATOM 684 N N . ALA A 1 89 ? -9.521 -4.186 -6.281 1.00 95.31 89 ALA A N 1
ATOM 685 C CA . ALA A 1 89 ? -10.876 -3.739 -6.007 1.00 95.31 89 ALA A CA 1
ATOM 686 C C . ALA A 1 89 ? -11.790 -3.777 -7.242 1.00 95.31 89 ALA A C 1
ATOM 688 O O . ALA A 1 89 ? -11.471 -3.277 -8.322 1.00 95.31 89 ALA A O 1
ATOM 689 N N . ASP A 1 90 ? -12.987 -4.313 -7.027 1.00 95.19 90 ASP A N 1
ATOM 690 C CA . ASP A 1 90 ? -14.156 -4.115 -7.869 1.00 95.19 90 ASP A CA 1
ATOM 691 C C . ASP A 1 90 ? -15.206 -3.376 -7.050 1.00 95.19 90 ASP A C 1
ATOM 693 O O . ASP A 1 90 ? -15.937 -3.978 -6.259 1.00 95.19 90 ASP A O 1
ATOM 697 N N . VAL A 1 91 ? -15.285 -2.059 -7.231 1.00 94.88 91 VAL A N 1
ATOM 698 C CA . VAL A 1 91 ? -16.232 -1.227 -6.477 1.00 94.88 91 VAL A CA 1
ATOM 699 C C . VAL A 1 91 ? -17.679 -1.609 -6.795 1.00 94.88 91 VAL A C 1
ATOM 701 O O . VAL A 1 91 ? -18.546 -1.511 -5.928 1.00 94.88 91 VAL A O 1
ATOM 704 N N . SER A 1 92 ? -17.951 -2.088 -8.013 1.00 93.69 92 SER A N 1
ATOM 705 C CA . SER A 1 92 ? -19.299 -2.485 -8.426 1.00 93.69 92 SER A CA 1
ATOM 706 C C . SER A 1 92 ? -19.729 -3.827 -7.828 1.00 93.69 92 SER A C 1
ATOM 708 O O . SER A 1 92 ? -20.891 -3.983 -7.453 1.00 93.69 92 SER A O 1
ATOM 710 N N . ALA A 1 93 ? -18.795 -4.773 -7.700 1.00 92.44 93 ALA A N 1
ATOM 711 C CA . ALA A 1 93 ? -19.037 -6.079 -7.091 1.00 92.44 93 ALA A CA 1
ATOM 712 C C . ALA A 1 93 ? -18.846 -6.082 -5.562 1.00 92.44 93 ALA A C 1
ATOM 714 O O . ALA A 1 93 ? -19.283 -7.022 -4.901 1.00 92.44 93 ALA A O 1
ATOM 715 N N . GLY A 1 94 ? -18.215 -5.046 -4.999 1.00 90.56 94 GLY A N 1
ATOM 716 C CA . GLY A 1 94 ? -17.923 -4.937 -3.569 1.00 90.56 94 GLY A CA 1
ATOM 717 C C . GLY A 1 94 ? -16.846 -5.915 -3.092 1.00 90.56 94 GLY A C 1
ATOM 718 O O . GLY A 1 94 ? -16.946 -6.428 -1.981 1.00 90.56 94 GLY A O 1
ATOM 719 N N . THR A 1 95 ? -15.854 -6.216 -3.934 1.00 90.88 95 THR A N 1
ATOM 720 C CA . THR A 1 95 ? -14.786 -7.193 -3.645 1.00 90.88 95 THR A CA 1
ATOM 721 C C . THR A 1 95 ? -13.400 -6.565 -3.735 1.00 90.88 95 THR A C 1
ATOM 723 O O . THR A 1 95 ? -13.213 -5.645 -4.528 1.00 90.88 95 THR A O 1
ATOM 726 N N . GLY A 1 96 ? -12.423 -7.123 -3.015 1.00 90.81 96 GLY A N 1
ATOM 727 C CA . GLY A 1 96 ? -11.048 -6.616 -2.969 1.00 90.81 96 GLY A CA 1
ATOM 728 C C . GLY A 1 96 ? -10.951 -5.299 -2.201 1.00 90.81 96 GLY A C 1
ATOM 729 O O . GLY A 1 96 ? -11.814 -4.974 -1.383 1.00 90.81 96 GLY A O 1
ATOM 730 N N . GLY A 1 97 ? -9.926 -4.509 -2.512 1.00 94.50 97 GLY A N 1
ATOM 731 C CA . GLY A 1 97 ? -9.616 -3.292 -1.770 1.00 94.50 97 GLY A CA 1
ATOM 732 C C . GLY A 1 97 ? -8.520 -3.538 -0.743 1.00 94.50 97 GLY A C 1
ATOM 733 O O . GLY A 1 97 ? -7.831 -4.544 -0.781 1.00 94.50 97 GLY A O 1
ATOM 734 N N . LEU A 1 98 ? -8.286 -2.554 0.123 1.00 97.00 98 LEU A N 1
ATOM 735 C CA . LEU A 1 98 ? -7.191 -2.610 1.090 1.00 97.00 98 LEU A CA 1
ATOM 736 C C . LEU A 1 98 ? -7.606 -3.478 2.285 1.00 97.00 98 LEU A C 1
ATOM 738 O O . LEU A 1 98 ? -8.056 -2.948 3.300 1.00 97.00 98 LEU A O 1
ATOM 742 N N . ASP A 1 99 ? -7.539 -4.793 2.125 1.00 97.06 99 ASP A N 1
ATOM 743 C CA . ASP A 1 99 ? -8.029 -5.803 3.066 1.00 97.06 99 ASP A CA 1
ATOM 744 C C . ASP A 1 99 ? -6.940 -6.799 3.503 1.00 97.06 99 ASP A C 1
ATOM 746 O O . ASP A 1 99 ? -7.227 -7.791 4.164 1.00 97.06 99 ASP A O 1
ATOM 750 N N . ALA A 1 100 ? -5.676 -6.522 3.193 1.00 97.88 100 ALA A N 1
ATOM 751 C CA . ALA A 1 100 ? -4.524 -7.385 3.426 1.00 97.88 100 ALA A CA 1
ATOM 752 C C . ALA A 1 100 ? -4.592 -8.760 2.740 1.00 97.88 100 ALA A C 1
ATOM 754 O O . ALA A 1 100 ? -3.824 -9.656 3.100 1.00 97.88 100 ALA A O 1
ATOM 755 N N . SER A 1 101 ? -5.446 -8.942 1.728 1.00 97.81 101 SER A N 1
ATOM 756 C CA . SER A 1 101 ? -5.485 -10.166 0.922 1.00 97.81 101 SER A CA 1
ATOM 757 C C . SER A 1 101 ? -4.170 -10.455 0.198 1.00 97.81 101 SER A C 1
ATOM 759 O O . SER A 1 101 ? -3.860 -11.628 -0.015 1.00 97.81 101 SER A O 1
ATOM 761 N N . ILE A 1 102 ? -3.331 -9.447 -0.074 1.00 97.50 102 ILE A N 1
ATOM 762 C CA . ILE A 1 102 ? -2.024 -9.611 -0.732 1.00 97.50 102 ILE A CA 1
ATOM 763 C C . ILE A 1 102 ? -1.105 -10.631 -0.042 1.00 97.50 102 ILE A C 1
ATOM 765 O O . ILE A 1 102 ? -0.243 -11.233 -0.688 1.00 97.50 102 ILE A O 1
ATOM 769 N N . VAL A 1 103 ? -1.296 -10.893 1.257 1.00 96.69 103 VAL A N 1
ATOM 770 C CA . VAL A 1 103 ? -0.526 -11.915 1.988 1.00 96.69 103 VAL A CA 1
ATOM 771 C C . VAL A 1 103 ? -0.729 -13.329 1.434 1.00 96.69 103 VAL A C 1
ATOM 773 O O . VAL A 1 103 ? 0.125 -14.192 1.628 1.00 96.69 103 VAL A O 1
ATOM 776 N N . PHE A 1 104 ? -1.830 -13.558 0.714 1.00 97.31 104 PHE A N 1
ATOM 777 C CA . PHE A 1 104 ? -2.155 -14.805 0.023 1.00 97.31 104 PHE A CA 1
ATOM 778 C C . PHE A 1 104 ? -1.772 -14.790 -1.466 1.00 97.31 104 PHE A C 1
ATOM 780 O O . PHE A 1 104 ? -2.064 -15.750 -2.174 1.00 97.31 104 PHE A O 1
ATOM 787 N N . GLU A 1 105 ? -1.171 -13.703 -1.956 1.00 97.06 105 GLU A N 1
ATOM 788 C CA . GLU A 1 105 ? -1.059 -13.398 -3.391 1.00 97.06 105 GLU A CA 1
ATOM 789 C C . GLU A 1 105 ? 0.366 -13.046 -3.835 1.00 97.06 105 GLU A C 1
ATOM 791 O O . GLU A 1 105 ? 0.581 -12.602 -4.965 1.00 97.06 105 GLU A O 1
ATOM 796 N N . MET A 1 106 ? 1.354 -13.201 -2.952 1.00 95.31 106 MET A N 1
ATOM 797 C CA . MET A 1 106 ? 2.745 -12.811 -3.218 1.00 95.31 106 MET A CA 1
ATOM 798 C C . MET A 1 106 ? 3.424 -13.654 -4.313 1.00 95.31 106 MET A C 1
ATOM 800 O O . MET A 1 106 ? 4.487 -13.283 -4.799 1.00 95.31 106 MET A O 1
ATOM 804 N N . ASP A 1 107 ? 2.841 -14.792 -4.693 1.00 94.75 107 ASP A N 1
ATOM 805 C CA . ASP A 1 107 ? 3.319 -15.670 -5.766 1.00 94.75 107 ASP A CA 1
ATOM 806 C C . ASP A 1 107 ? 2.760 -15.304 -7.151 1.00 94.75 107 ASP A C 1
ATOM 808 O O . ASP A 1 107 ? 3.167 -15.883 -8.163 1.00 94.75 107 ASP A O 1
ATOM 812 N N . ARG A 1 108 ? 1.839 -14.337 -7.215 1.00 95.75 108 ARG A N 1
ATOM 813 C CA . ARG A 1 108 ? 1.220 -13.902 -8.465 1.00 95.75 108 ARG A CA 1
ATOM 814 C C . ARG A 1 108 ? 2.190 -13.097 -9.335 1.00 95.75 108 ARG A C 1
ATOM 816 O O . ARG A 1 108 ? 2.998 -12.328 -8.807 1.00 95.75 108 ARG A O 1
ATOM 823 N N . PRO A 1 109 ? 2.089 -13.203 -10.675 1.00 93.12 109 PRO A N 1
ATOM 824 C CA . PRO A 1 109 ? 2.970 -12.481 -11.593 1.00 93.12 109 PRO A CA 1
ATOM 825 C C . PRO A 1 109 ? 2.859 -10.959 -11.458 1.00 93.12 109 PRO A C 1
ATOM 827 O O . PRO A 1 109 ? 3.827 -10.257 -11.726 1.00 93.12 109 PRO A O 1
ATOM 830 N N . GLU A 1 110 ? 1.723 -10.436 -11.001 1.00 93.44 110 GLU A N 1
ATOM 831 C CA . GLU A 1 110 ? 1.561 -9.012 -10.726 1.00 93.44 110 GLU A CA 1
ATOM 832 C C . GLU A 1 110 ? 2.284 -8.516 -9.450 1.00 93.44 110 GLU A C 1
ATOM 834 O O . GLU A 1 110 ? 2.506 -7.315 -9.288 1.00 93.44 110 GLU A O 1
ATOM 839 N N . ASN A 1 111 ? 2.729 -9.423 -8.570 1.00 95.44 111 ASN A N 1
ATOM 840 C CA . ASN A 1 111 ? 3.336 -9.120 -7.269 1.00 95.44 111 ASN A CA 1
ATOM 841 C C . ASN A 1 111 ? 4.828 -9.504 -7.201 1.00 95.44 111 ASN A C 1
ATOM 843 O O . ASN A 1 111 ? 5.312 -10.030 -6.202 1.00 95.44 111 ASN A O 1
ATOM 847 N N . VAL A 1 112 ? 5.600 -9.186 -8.246 1.00 91.81 112 VAL A N 1
ATOM 848 C CA . VAL A 1 112 ? 7.044 -9.495 -8.290 1.00 91.81 112 VAL A CA 1
ATOM 849 C C . VAL A 1 112 ? 7.844 -8.725 -7.229 1.00 91.81 112 VAL A C 1
ATOM 851 O O . VAL A 1 112 ? 7.698 -7.506 -7.073 1.00 91.81 112 VAL A O 1
ATOM 854 N N . GLY A 1 113 ? 8.769 -9.427 -6.575 1.00 87.69 113 GLY A N 1
ATOM 855 C CA . GLY A 1 113 ? 9.805 -8.860 -5.713 1.00 87.69 113 GLY A CA 1
ATOM 856 C C . GLY A 1 113 ? 9.538 -9.037 -4.218 1.00 87.69 113 GLY A C 1
ATOM 857 O O . GLY A 1 113 ? 8.441 -9.367 -3.779 1.00 87.69 113 GLY A O 1
ATOM 858 N N . GLN A 1 114 ? 10.570 -8.802 -3.408 1.00 87.44 114 GLN A N 1
ATOM 859 C CA . GLN A 1 114 ? 10.538 -9.092 -1.965 1.00 87.44 114 GLN A CA 1
ATOM 860 C C . GLN A 1 114 ? 9.770 -8.059 -1.127 1.00 87.44 114 GLN A C 1
ATOM 862 O O . GLN A 1 114 ? 9.463 -8.333 0.035 1.00 87.44 114 GLN A O 1
ATOM 867 N N . ALA A 1 115 ? 9.424 -6.912 -1.720 1.00 86.50 115 ALA A N 1
ATOM 868 C CA . ALA A 1 115 ? 8.794 -5.781 -1.042 1.00 86.50 115 ALA A CA 1
ATOM 869 C C . ALA A 1 115 ? 7.553 -6.179 -0.225 1.00 86.50 115 ALA A C 1
ATOM 871 O O . ALA A 1 115 ? 7.419 -5.746 0.910 1.00 86.50 115 ALA A O 1
ATOM 872 N N . PHE A 1 116 ? 6.684 -7.049 -0.751 1.00 94.25 116 PHE A N 1
ATOM 873 C CA . PHE A 1 116 ? 5.452 -7.464 -0.064 1.00 94.25 116 PHE A CA 1
ATOM 874 C C . PHE A 1 116 ? 5.740 -8.291 1.195 1.00 94.25 116 PHE A C 1
ATOM 876 O O . PHE A 1 116 ? 5.197 -8.029 2.267 1.00 94.25 116 PHE A O 1
ATOM 883 N N . SER A 1 117 ? 6.662 -9.251 1.085 1.00 92.75 117 SER A N 1
ATOM 884 C CA . SER A 1 117 ? 7.085 -10.081 2.218 1.00 92.75 117 SER A CA 1
ATOM 885 C C . SER A 1 117 ? 7.811 -9.267 3.294 1.00 92.75 117 SER A C 1
ATOM 887 O O . SER A 1 117 ? 7.610 -9.482 4.487 1.00 92.75 117 SER A O 1
ATOM 889 N N . GLU A 1 118 ? 8.620 -8.287 2.890 1.00 88.81 118 GLU A N 1
ATOM 890 C CA . GLU A 1 118 ? 9.325 -7.396 3.809 1.00 88.81 118 GLU A CA 1
ATOM 891 C C . GLU A 1 118 ? 8.366 -6.414 4.484 1.00 88.81 118 GLU A C 1
ATOM 893 O O . GLU A 1 118 ? 8.420 -6.269 5.703 1.00 88.81 118 GLU A O 1
ATOM 898 N N . SER A 1 119 ? 7.447 -5.801 3.730 1.00 92.00 119 SER A N 1
ATOM 899 C CA . SER A 1 119 ? 6.364 -4.976 4.272 1.00 92.00 119 SER A CA 1
ATOM 900 C C . SER A 1 119 ? 5.570 -5.731 5.332 1.00 92.00 119 SER A C 1
ATOM 902 O O . SER A 1 119 ? 5.377 -5.197 6.423 1.00 92.00 119 SER A O 1
ATOM 904 N N . LEU A 1 120 ? 5.178 -6.980 5.059 1.00 94.19 120 LEU A N 1
ATOM 905 C CA . LEU A 1 120 ? 4.490 -7.827 6.032 1.00 94.19 120 LEU A CA 1
ATOM 906 C C . LEU A 1 120 ? 5.339 -8.074 7.286 1.00 94.19 120 LEU A C 1
ATOM 908 O O . LEU A 1 120 ? 4.824 -7.976 8.396 1.00 94.19 120 LEU A O 1
ATOM 912 N N . ASN A 1 121 ? 6.637 -8.351 7.137 1.00 90.12 121 ASN A N 1
ATOM 913 C CA . ASN A 1 121 ? 7.525 -8.585 8.279 1.00 90.12 121 ASN A CA 1
ATOM 914 C C . ASN A 1 121 ? 7.668 -7.347 9.179 1.00 90.12 121 ASN A C 1
ATOM 916 O O . ASN A 1 121 ? 7.633 -7.477 10.401 1.00 90.12 121 ASN A O 1
ATOM 920 N N . PHE A 1 122 ? 7.819 -6.152 8.598 1.00 88.00 122 PHE A N 1
ATOM 921 C CA . PHE A 1 122 ? 7.962 -4.917 9.376 1.00 88.00 122 PHE A CA 1
ATOM 922 C C . PHE A 1 122 ?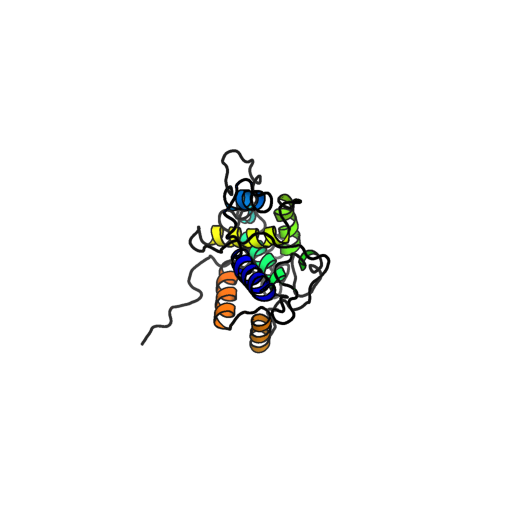 6.645 -4.479 10.017 1.00 88.00 122 PHE A C 1
ATOM 924 O O . PHE A 1 122 ? 6.613 -4.153 11.202 1.00 88.00 122 PHE A O 1
ATOM 931 N N . LEU A 1 123 ? 5.552 -4.493 9.253 1.00 92.00 123 LEU A N 1
ATOM 932 C CA . LEU A 1 123 ? 4.239 -4.059 9.734 1.00 92.00 123 LEU A CA 1
ATOM 933 C C . LEU A 1 123 ? 3.596 -5.095 10.672 1.00 92.00 123 LEU A C 1
ATOM 935 O O . LEU A 1 123 ? 2.849 -4.729 11.576 1.00 92.00 123 LEU A O 1
ATOM 939 N N . GLY A 1 124 ? 3.979 -6.370 10.548 1.00 91.56 124 GLY A N 1
ATOM 940 C CA . GLY A 1 124 ? 3.633 -7.457 11.468 1.00 91.56 124 GLY A CA 1
ATOM 941 C C . GLY A 1 124 ? 4.021 -7.208 12.920 1.00 91.56 124 GLY A C 1
ATOM 942 O O . GLY A 1 124 ? 3.354 -7.721 13.815 1.00 91.56 124 GLY A O 1
ATOM 943 N N . ALA A 1 125 ? 5.033 -6.375 13.180 1.00 86.62 125 ALA A N 1
ATOM 944 C CA . ALA A 1 125 ? 5.409 -5.995 14.540 1.00 86.62 125 ALA A CA 1
ATOM 945 C C . ALA A 1 125 ? 4.320 -5.181 15.267 1.00 86.62 125 ALA A C 1
ATOM 947 O O . ALA A 1 125 ? 4.300 -5.160 16.495 1.00 86.62 125 ALA A O 1
ATOM 948 N N . ALA A 1 126 ? 3.423 -4.530 14.519 1.00 89.00 126 ALA A N 1
ATOM 949 C CA . ALA A 1 126 ? 2.316 -3.736 15.045 1.00 89.00 126 ALA A CA 1
ATOM 950 C C . ALA A 1 126 ? 0.947 -4.419 14.876 1.00 89.00 126 ALA A C 1
ATOM 952 O O . ALA A 1 126 ? -0.073 -3.825 15.219 1.00 89.00 126 ALA A O 1
ATOM 953 N N . TYR A 1 127 ? 0.900 -5.659 14.378 1.00 92.31 127 TYR A N 1
ATOM 954 C CA . TYR A 1 127 ? -0.337 -6.431 14.266 1.00 92.31 127 TYR A CA 1
ATOM 955 C C . TYR A 1 127 ? -0.772 -6.981 15.626 1.00 92.31 127 TYR A C 1
ATOM 957 O O . TYR A 1 127 ? -0.016 -7.677 16.309 1.00 92.31 127 TYR A O 1
ATOM 965 N N . THR A 1 128 ? -2.012 -6.698 16.014 1.00 91.62 128 THR A N 1
ATOM 966 C CA . THR A 1 128 ? -2.595 -7.144 17.283 1.00 91.62 128 THR A CA 1
ATOM 967 C C . THR A 1 128 ? -4.090 -7.413 17.118 1.00 91.62 128 THR A C 1
ATOM 969 O O . THR A 1 128 ? -4.679 -7.158 16.072 1.00 91.62 128 THR A O 1
ATOM 972 N N . THR A 1 129 ? -4.764 -7.854 18.182 1.00 90.62 129 THR A N 1
ATOM 973 C CA . THR A 1 129 ? -6.237 -7.924 18.202 1.00 90.62 129 THR A CA 1
ATOM 974 C C . THR A 1 129 ? -6.920 -6.554 18.098 1.00 90.62 129 THR A C 1
ATOM 976 O O . THR A 1 129 ? -8.140 -6.502 17.965 1.00 90.62 129 THR A O 1
ATOM 979 N N . ARG A 1 130 ? -6.156 -5.457 18.187 1.00 91.75 130 ARG A N 1
ATOM 980 C CA . ARG A 1 130 ? -6.608 -4.060 18.104 1.00 91.75 130 ARG A CA 1
ATOM 981 C C . ARG A 1 130 ? -6.107 -3.333 16.851 1.00 91.75 130 ARG A C 1
ATOM 983 O O . ARG A 1 130 ? -6.417 -2.163 16.671 1.00 91.75 130 ARG A O 1
ATOM 990 N N . SER A 1 131 ? -5.332 -4.005 16.002 1.00 93.44 131 SER A N 1
ATOM 991 C CA . SER A 1 131 ? -4.705 -3.423 14.813 1.00 93.44 131 SER A CA 1
ATOM 992 C C . SER A 1 131 ? -4.606 -4.478 13.714 1.00 93.44 131 SER A C 1
ATOM 994 O O . SER A 1 131 ? -3.713 -5.327 13.721 1.00 93.44 131 SER A O 1
ATOM 996 N N . SER A 1 132 ? -5.553 -4.432 12.778 1.00 96.06 132 SER A N 1
ATOM 997 C CA . SER A 1 132 ? -5.594 -5.338 11.631 1.00 96.06 132 SER A CA 1
ATOM 998 C C . SER A 1 132 ? -4.427 -5.081 10.675 1.00 96.06 132 SER A C 1
ATOM 1000 O O . SER A 1 132 ? -3.881 -3.974 10.613 1.00 96.06 132 SER A O 1
ATOM 1002 N N . MET A 1 133 ? -4.022 -6.098 9.914 1.00 97.12 133 MET A N 1
ATOM 1003 C CA . MET A 1 133 ? -2.944 -5.951 8.934 1.00 97.12 133 MET A CA 1
ATOM 1004 C C . MET A 1 133 ? -3.323 -4.966 7.822 1.00 97.12 133 MET A C 1
ATOM 1006 O O . MET A 1 133 ? -2.496 -4.181 7.364 1.00 97.12 133 MET A O 1
ATOM 1010 N N . SER A 1 134 ? -4.591 -4.958 7.431 1.00 97.19 134 SER A N 1
ATOM 1011 C CA . SER A 1 134 ? -5.170 -4.024 6.467 1.00 97.19 134 SER A CA 1
ATOM 1012 C C . SER A 1 134 ? -5.071 -2.571 6.942 1.00 97.19 134 SER A C 1
ATOM 1014 O O . SER A 1 134 ? -4.688 -1.688 6.165 1.00 97.19 134 SER A O 1
ATOM 1016 N N . ASP A 1 135 ? -5.316 -2.300 8.229 1.00 97.44 135 ASP A N 1
ATOM 1017 C CA . ASP A 1 135 ? -5.052 -0.983 8.814 1.00 97.44 135 ASP A CA 1
ATOM 1018 C C . ASP A 1 135 ? -3.555 -0.663 8.865 1.00 97.44 135 ASP A C 1
ATOM 1020 O O . ASP A 1 135 ? -3.173 0.480 8.607 1.00 97.44 135 ASP A O 1
ATOM 1024 N N . MET A 1 136 ? -2.690 -1.650 9.111 1.00 96.25 136 MET A N 1
ATOM 1025 C CA . MET A 1 136 ? -1.237 -1.453 9.065 1.00 96.25 136 MET A CA 1
ATOM 1026 C C . MET A 1 136 ? -0.720 -1.147 7.658 1.00 96.25 136 MET A C 1
ATOM 1028 O O . MET A 1 136 ? 0.140 -0.281 7.508 1.00 96.25 136 MET A O 1
ATOM 1032 N N . PHE A 1 137 ? -1.261 -1.764 6.607 1.00 97.69 137 PHE A N 1
ATOM 1033 C CA . PHE A 1 137 ? -0.916 -1.427 5.222 1.00 97.69 137 PHE A CA 1
ATOM 1034 C C . PHE A 1 137 ? -1.357 -0.006 4.863 1.00 97.69 137 PHE A C 1
ATOM 1036 O O . PHE A 1 137 ? -0.582 0.755 4.276 1.00 97.69 137 PHE A O 1
ATOM 1043 N N . ALA A 1 138 ? -2.556 0.400 5.289 1.00 97.44 138 ALA A N 1
ATOM 1044 C CA . ALA A 1 138 ? -3.020 1.776 5.136 1.00 97.44 138 ALA A CA 1
ATOM 1045 C C . ALA A 1 138 ? -2.125 2.773 5.883 1.00 97.44 138 ALA A C 1
ATOM 1047 O O . ALA A 1 138 ? -1.735 3.805 5.334 1.00 97.44 138 ALA A O 1
ATOM 1048 N N . MET A 1 139 ? -1.775 2.455 7.128 1.00 95.44 139 MET A N 1
ATOM 1049 C CA . MET A 1 139 ? -0.920 3.287 7.965 1.00 95.44 139 MET A CA 1
ATOM 1050 C C . MET A 1 139 ? 0.494 3.390 7.397 1.00 95.44 139 MET A C 1
ATOM 1052 O O . MET A 1 139 ? 1.057 4.483 7.360 1.00 95.44 139 MET A O 1
ATOM 1056 N N . GLY A 1 140 ? 1.030 2.292 6.861 1.00 94.44 140 GLY A N 1
ATOM 1057 C CA . GLY A 1 140 ? 2.307 2.269 6.163 1.00 94.44 140 GLY A CA 1
ATOM 1058 C C . GLY A 1 140 ? 2.332 3.235 4.976 1.00 94.44 140 GLY A C 1
ATOM 1059 O O . GLY A 1 140 ? 3.278 4.011 4.844 1.00 94.44 140 GLY A O 1
ATOM 1060 N N . ALA A 1 141 ? 1.270 3.278 4.163 1.00 95.19 141 ALA A N 1
ATOM 1061 C CA . ALA A 1 141 ? 1.149 4.250 3.074 1.00 95.19 141 ALA A CA 1
ATOM 1062 C C . ALA A 1 141 ? 1.071 5.704 3.581 1.00 95.19 141 ALA A C 1
ATOM 1064 O O . ALA A 1 141 ? 1.736 6.587 3.031 1.00 95.19 141 ALA A O 1
ATOM 1065 N N . VAL A 1 142 ? 0.304 5.958 4.649 1.00 94.75 142 VAL A N 1
ATOM 1066 C CA . VAL A 1 142 ? 0.199 7.287 5.282 1.00 94.75 142 VAL A CA 1
ATOM 1067 C C . VAL A 1 142 ? 1.562 7.756 5.797 1.00 94.75 142 VAL A C 1
ATOM 1069 O O . VAL A 1 142 ? 1.989 8.868 5.482 1.00 94.75 142 VAL A O 1
ATOM 1072 N N . MET A 1 143 ? 2.276 6.905 6.538 1.00 91.94 143 MET A N 1
ATOM 1073 C CA . MET A 1 143 ? 3.603 7.207 7.078 1.00 91.94 143 MET A CA 1
ATOM 1074 C C . MET A 1 143 ? 4.631 7.402 5.961 1.00 91.94 143 MET A C 1
ATOM 1076 O O . MET A 1 143 ? 5.373 8.382 5.984 1.00 91.94 143 MET A O 1
ATOM 1080 N N . ALA A 1 144 ? 4.640 6.530 4.950 1.00 91.06 144 ALA A N 1
ATOM 1081 C CA . ALA A 1 144 ? 5.534 6.639 3.802 1.00 91.06 144 ALA A CA 1
ATOM 1082 C C . ALA A 1 144 ? 5.376 7.984 3.081 1.00 91.06 144 ALA A C 1
ATOM 1084 O O . ALA A 1 144 ? 6.352 8.710 2.884 1.00 91.06 144 ALA A O 1
ATOM 1085 N N . VAL A 1 145 ? 4.143 8.361 2.731 1.00 90.88 145 VAL A N 1
ATOM 1086 C CA . VAL A 1 145 ? 3.874 9.629 2.039 1.00 90.88 145 VAL A CA 1
ATOM 1087 C C . VAL A 1 145 ? 4.154 10.829 2.942 1.00 90.88 145 VAL A C 1
ATOM 1089 O O . VAL A 1 145 ? 4.740 11.814 2.482 1.00 90.88 145 VAL A O 1
ATOM 1092 N N . GLY A 1 146 ? 3.806 10.752 4.227 1.00 89.94 146 GLY A N 1
ATOM 1093 C CA . GLY A 1 146 ? 4.111 11.793 5.206 1.00 89.94 146 GLY A CA 1
ATOM 1094 C C . GLY A 1 146 ? 5.615 12.058 5.310 1.00 89.94 146 GLY A C 1
ATOM 1095 O O . GLY A 1 146 ? 6.055 13.199 5.156 1.00 89.94 146 GLY A O 1
ATOM 1096 N N . GLN A 1 147 ? 6.423 11.009 5.470 1.00 87.44 147 GLN A N 1
ATOM 1097 C CA . GLN A 1 147 ? 7.880 11.121 5.574 1.00 87.44 147 GLN A CA 1
ATOM 1098 C C . GLN A 1 147 ? 8.523 11.579 4.256 1.00 87.44 147 GLN A C 1
ATOM 1100 O O . GLN A 1 147 ? 9.336 12.507 4.255 1.00 87.44 147 GLN A O 1
ATOM 1105 N N . CYS A 1 148 ? 8.119 11.010 3.115 1.00 86.75 148 CYS A N 1
ATOM 1106 C CA . CYS A 1 148 ? 8.650 11.390 1.803 1.00 86.75 148 CYS A CA 1
ATOM 1107 C C . CYS A 1 148 ? 8.303 12.825 1.397 1.00 86.75 148 CYS A C 1
ATOM 1109 O O . CYS A 1 148 ? 9.117 13.515 0.780 1.00 86.75 148 CYS A O 1
ATOM 1111 N N . SER A 1 149 ? 7.121 13.307 1.780 1.00 87.81 149 SER A N 1
ATOM 1112 C CA . SER A 1 149 ? 6.694 14.680 1.510 1.00 87.81 149 SER A CA 1
ATOM 1113 C C . SER A 1 149 ? 7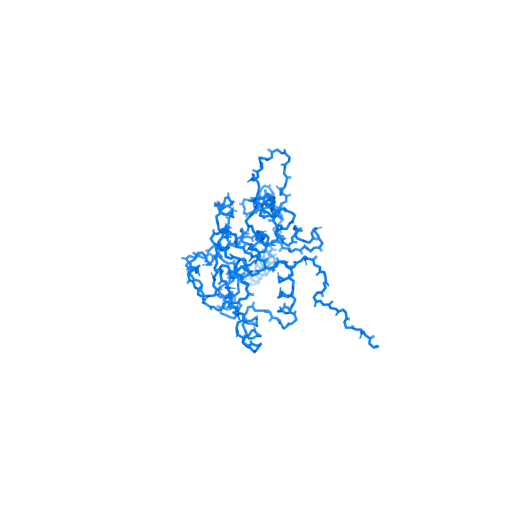.143 15.687 2.572 1.00 87.81 149 SER A C 1
ATOM 1115 O O . SER A 1 149 ? 6.898 16.882 2.395 1.00 87.81 149 SER A O 1
ATOM 1117 N N . LYS A 1 150 ? 7.794 15.248 3.660 1.00 87.81 150 LYS A N 1
ATOM 1118 C CA . LYS A 1 150 ? 8.108 16.072 4.844 1.00 87.81 150 LYS A CA 1
ATOM 1119 C C . LYS A 1 150 ? 6.859 16.742 5.434 1.00 87.81 150 LYS A C 1
ATOM 1121 O O . LYS A 1 150 ? 6.870 17.934 5.730 1.00 87.81 150 LYS A O 1
ATOM 1126 N N . GLY A 1 151 ? 5.763 15.990 5.513 1.00 87.06 151 GLY A N 1
ATOM 1127 C CA . GLY A 1 151 ? 4.469 16.445 6.025 1.00 87.06 151 GLY A CA 1
ATOM 1128 C C . GLY A 1 151 ? 3.688 17.375 5.091 1.00 87.06 151 GLY A C 1
ATOM 1129 O O . GLY A 1 151 ? 2.636 17.870 5.481 1.00 87.06 151 GLY A O 1
ATOM 1130 N N . ASN A 1 152 ? 4.160 17.629 3.863 1.00 88.44 152 ASN A N 1
ATOM 1131 C CA . ASN A 1 152 ? 3.448 18.498 2.915 1.00 88.44 152 ASN A CA 1
ATOM 1132 C C . ASN A 1 152 ? 2.237 17.818 2.261 1.00 88.44 152 ASN A C 1
ATOM 1134 O O . ASN A 1 152 ? 1.363 18.509 1.740 1.00 88.44 152 ASN A O 1
ATOM 1138 N N . ILE A 1 153 ? 2.204 16.484 2.233 1.00 88.69 153 ILE A N 1
ATOM 1139 C CA . ILE A 1 153 ? 1.059 15.702 1.769 1.00 88.69 153 ILE A CA 1
ATOM 1140 C C . ILE A 1 153 ? 0.499 14.957 2.972 1.00 88.69 153 ILE A C 1
ATOM 1142 O O . ILE A 1 153 ? 1.198 14.159 3.592 1.00 88.69 153 ILE A O 1
ATOM 1146 N N . ILE A 1 154 ? -0.772 15.216 3.270 1.00 86.69 154 ILE A N 1
ATOM 1147 C CA . ILE A 1 154 ? -1.511 14.551 4.337 1.00 86.69 154 ILE A CA 1
ATOM 1148 C C . ILE A 1 154 ? -2.523 13.608 3.696 1.00 86.69 154 ILE A C 1
ATOM 1150 O O . ILE A 1 154 ? -3.437 14.054 3.003 1.00 86.69 154 ILE A O 1
ATOM 1154 N N . ILE A 1 155 ? -2.353 12.309 3.934 1.00 90.69 155 ILE A N 1
ATOM 1155 C CA . ILE A 1 155 ? -3.350 11.297 3.587 1.00 90.69 155 ILE A CA 1
ATOM 1156 C C . ILE A 1 155 ? -4.208 11.062 4.833 1.00 90.69 155 ILE A C 1
ATOM 1158 O O . ILE A 1 155 ? -3.652 10.732 5.882 1.00 90.69 155 ILE A O 1
ATOM 1162 N N . PRO A 1 156 ? -5.540 11.231 4.759 1.00 92.69 156 PRO A N 1
ATOM 1163 C CA . PRO A 1 156 ? -6.402 10.950 5.894 1.00 92.69 156 PRO A CA 1
ATOM 1164 C C . PRO A 1 156 ? -6.389 9.450 6.194 1.00 92.69 156 PRO A C 1
ATOM 1166 O O . PRO A 1 156 ? -6.665 8.624 5.323 1.00 92.69 156 PRO A O 1
ATOM 1169 N N . PHE A 1 157 ? -6.102 9.104 7.444 1.00 94.38 157 PHE A N 1
ATOM 1170 C CA . PHE A 1 157 ? -6.234 7.740 7.931 1.00 94.38 157 PHE A CA 1
ATOM 1171 C C . PHE A 1 157 ? -7.669 7.493 8.411 1.00 94.38 157 PHE A C 1
ATOM 1173 O O . PHE A 1 157 ? -8.306 8.363 9.003 1.00 94.38 157 PHE A O 1
ATOM 1180 N N . ARG A 1 158 ? -8.184 6.295 8.141 1.00 91.81 158 ARG A N 1
ATOM 1181 C CA . ARG A 1 158 ? -9.441 5.781 8.696 1.00 91.81 158 ARG A CA 1
ATOM 1182 C C . ARG A 1 158 ? -9.149 4.397 9.239 1.00 91.81 158 ARG A C 1
ATOM 1184 O O . ARG A 1 158 ? -8.617 3.604 8.477 1.00 91.81 158 ARG A O 1
ATOM 1191 N N . ALA A 1 159 ? -9.460 4.147 10.500 1.00 91.69 159 ALA A N 1
ATOM 1192 C CA . ALA A 1 159 ? -9.302 2.851 11.154 1.00 91.69 159 ALA A CA 1
ATOM 1193 C C . ALA A 1 159 ? -10.479 1.906 10.859 1.00 91.69 159 ALA A C 1
ATOM 1195 O O . ALA A 1 159 ? -11.517 2.343 10.351 1.00 91.69 159 ALA A O 1
ATOM 1196 N N . GLY A 1 160 ? -10.335 0.639 11.250 1.00 91.38 160 GLY A N 1
ATOM 1197 C CA . GLY A 1 160 ? -11.422 -0.335 11.305 1.00 91.38 160 GLY A CA 1
ATOM 1198 C C . GLY A 1 160 ? -11.507 -1.241 10.082 1.00 91.38 160 GLY A C 1
ATOM 1199 O O . GLY A 1 160 ? -12.578 -1.786 9.803 1.00 91.38 160 GLY A O 1
ATOM 1200 N N . ARG A 1 161 ? -10.414 -1.397 9.326 1.00 94.19 161 ARG A N 1
ATOM 1201 C CA . ARG A 1 161 ? -10.368 -2.381 8.238 1.00 94.19 161 ARG A CA 1
ATOM 1202 C C . ARG A 1 161 ? -10.332 -3.791 8.805 1.00 94.19 161 ARG A C 1
ATOM 1204 O O . ARG A 1 161 ? -9.777 -4.040 9.875 1.00 94.19 161 ARG A O 1
ATOM 1211 N N . VAL A 1 162 ? -10.935 -4.710 8.065 1.00 93.75 162 VAL A N 1
ATOM 1212 C CA . VAL A 1 162 ? -11.011 -6.123 8.423 1.00 93.75 162 VAL A CA 1
ATOM 1213 C C . VAL A 1 162 ? -10.123 -6.896 7.468 1.00 93.75 162 VAL A C 1
ATOM 1215 O O . VAL A 1 162 ? -10.232 -6.725 6.256 1.00 93.75 162 VAL A O 1
ATOM 1218 N N . ASP A 1 163 ? -9.278 -7.753 8.027 1.00 97.50 163 ASP A N 1
ATOM 1219 C CA . ASP A 1 163 ? -8.380 -8.579 7.232 1.00 97.50 163 ASP A CA 1
ATOM 1220 C C . ASP A 1 163 ? -9.154 -9.642 6.449 1.00 97.50 163 ASP A C 1
ATOM 1222 O O . ASP A 1 163 ? -10.064 -10.307 6.963 1.00 97.50 163 ASP A O 1
ATOM 1226 N N . ALA A 1 164 ? -8.760 -9.823 5.196 1.00 97.19 164 ALA A N 1
ATOM 1227 C CA . ALA A 1 164 ? -9.240 -10.876 4.334 1.00 97.19 164 ALA A CA 1
ATOM 1228 C C . ALA A 1 164 ? -8.877 -12.249 4.913 1.00 97.19 164 ALA A C 1
ATOM 1230 O O . ALA A 1 164 ? -7.828 -12.463 5.521 1.00 97.19 164 ALA A O 1
ATOM 1231 N N . THR A 1 165 ? -9.751 -13.226 4.680 1.00 96.50 165 THR A N 1
ATOM 1232 C CA . THR A 1 165 ? -9.545 -14.619 5.120 1.00 96.50 165 THR A CA 1
ATOM 1233 C C . THR A 1 165 ? -8.964 -15.510 4.021 1.00 96.50 165 THR A C 1
ATOM 1235 O O . THR A 1 165 ? -8.815 -16.718 4.207 1.00 96.50 165 THR A O 1
ATOM 1238 N N . GLY A 1 166 ? -8.643 -14.922 2.870 1.00 96.88 166 GLY A N 1
ATOM 1239 C CA . GLY A 1 166 ? -8.098 -15.599 1.706 1.00 96.88 166 GLY A CA 1
ATOM 1240 C C . GLY A 1 166 ? -7.736 -14.606 0.601 1.00 96.88 166 GLY A C 1
ATOM 1241 O O . GLY A 1 166 ? -7.860 -13.397 0.801 1.00 96.88 166 GLY A O 1
ATOM 1242 N N . PRO A 1 167 ? -7.286 -15.109 -0.559 1.00 96.50 167 PRO A N 1
ATOM 1243 C CA . PRO A 1 167 ? -6.909 -14.264 -1.683 1.00 96.50 167 PRO A CA 1
ATOM 1244 C C . PRO A 1 167 ? -8.119 -13.522 -2.266 1.00 96.50 167 PRO A C 1
ATOM 1246 O O . PRO A 1 167 ? -9.211 -14.088 -2.386 1.00 96.50 167 PRO A O 1
ATOM 1249 N N . GLY A 1 168 ? -7.897 -12.283 -2.687 1.00 92.06 168 GLY A N 1
ATOM 1250 C CA . GLY A 1 168 ? -8.805 -11.497 -3.505 1.00 92.06 168 GLY A CA 1
ATOM 1251 C C . GLY A 1 168 ? -8.694 -11.840 -4.998 1.00 92.06 168 GLY A C 1
ATOM 1252 O O . GLY A 1 168 ? -7.974 -12.765 -5.400 1.00 92.06 168 GLY A O 1
ATOM 1253 N N . PRO A 1 169 ? -9.441 -11.133 -5.862 1.00 91.81 169 PRO A N 1
ATOM 1254 C CA . PRO A 1 169 ? -9.318 -11.269 -7.311 1.00 91.81 169 PRO A CA 1
ATOM 1255 C C . PRO A 1 169 ? -7.922 -10.864 -7.810 1.00 91.81 169 PRO A C 1
ATOM 1257 O O . PRO A 1 169 ? -7.301 -9.969 -7.257 1.00 91.81 169 PRO A O 1
ATOM 1260 N N . SER A 1 170 ? -7.448 -11.459 -8.905 1.00 92.69 170 SER A N 1
ATOM 1261 C CA . SER A 1 170 ? -6.301 -10.907 -9.645 1.00 92.69 170 SER A CA 1
ATOM 1262 C C . SER A 1 170 ? -6.687 -9.637 -10.407 1.00 92.69 170 SER A C 1
ATOM 1264 O O . SER A 1 170 ? -7.868 -9.396 -10.680 1.00 92.69 170 SER A O 1
ATOM 1266 N N . GLY A 1 171 ? -5.680 -8.867 -10.828 1.00 91.19 171 GLY A N 1
ATOM 1267 C CA . GLY A 1 171 ? -5.883 -7.712 -11.711 1.00 91.19 171 GLY A CA 1
ATOM 1268 C C . GLY A 1 171 ? -5.179 -6.427 -11.289 1.00 91.19 171 GLY A C 1
ATOM 1269 O O . GLY A 1 171 ? -5.640 -5.349 -11.656 1.00 91.19 171 GLY A O 1
ATOM 1270 N N . VAL A 1 172 ? -4.085 -6.518 -10.531 1.00 96.38 172 VAL A N 1
ATOM 1271 C CA . VAL A 1 172 ? -3.203 -5.363 -10.327 1.00 96.38 172 VAL A CA 1
ATOM 1272 C C . VAL A 1 172 ? -2.640 -4.923 -11.694 1.00 96.38 172 VAL A C 1
ATOM 1274 O O . VAL A 1 172 ? -2.139 -5.784 -12.426 1.00 96.38 172 VAL A O 1
ATOM 1277 N N . PRO A 1 173 ? -2.698 -3.624 -12.058 1.00 95.19 173 PRO A N 1
ATOM 1278 C CA . PRO A 1 173 ? -2.177 -3.140 -13.337 1.00 95.19 173 PRO A CA 1
ATOM 1279 C C . PRO A 1 173 ? -0.700 -3.480 -13.552 1.00 95.19 173 PRO A C 1
ATOM 1281 O O . PRO A 1 173 ? 0.141 -3.223 -12.686 1.00 95.19 173 PRO A O 1
ATOM 1284 N N . GLN A 1 174 ? -0.378 -4.015 -14.729 1.00 92.50 174 GLN A N 1
ATOM 1285 C CA . GLN A 1 174 ? 0.981 -4.410 -15.096 1.00 92.50 174 GLN A CA 1
ATOM 1286 C C . GLN A 1 174 ? 1.608 -3.424 -16.091 1.00 92.50 174 GLN A C 1
ATOM 1288 O O . GLN A 1 174 ? 0.942 -2.941 -17.006 1.00 92.50 174 GLN A O 1
ATOM 1293 N N . PRO A 1 175 ? 2.923 -3.153 -15.992 1.00 88.62 175 PRO A N 1
ATOM 1294 C CA . PRO A 1 175 ? 3.568 -2.093 -16.770 1.00 88.62 175 PRO A CA 1
ATOM 1295 C C . PRO A 1 175 ? 3.596 -2.341 -18.288 1.00 88.62 175 PRO A C 1
ATOM 1297 O O . PRO A 1 175 ? 3.876 -1.414 -19.046 1.00 88.62 175 PRO A O 1
ATOM 1300 N N . GLN A 1 176 ? 3.345 -3.572 -18.742 1.00 88.56 176 GLN A N 1
ATOM 1301 C CA . GLN A 1 176 ? 3.287 -3.936 -20.161 1.00 88.56 176 GLN A CA 1
ATOM 1302 C C . GLN A 1 176 ? 1.888 -3.767 -20.776 1.00 88.56 176 GLN A C 1
ATOM 1304 O O . GLN A 1 176 ? 1.752 -3.875 -21.995 1.00 88.56 176 GLN A O 1
ATOM 1309 N N . GLU A 1 177 ? 0.855 -3.539 -19.962 1.00 92.94 177 GLU A N 1
ATOM 1310 C CA . GLU A 1 177 ? -0.521 -3.375 -20.433 1.00 92.94 177 GLU A CA 1
ATOM 1311 C C . GLU A 1 177 ? -0.704 -2.036 -21.166 1.00 92.94 177 GLU A C 1
ATOM 1313 O O . GLU A 1 177 ? 0.003 -1.055 -20.925 1.00 92.94 177 GLU A O 1
ATOM 1318 N N . ASP A 1 178 ? -1.670 -1.969 -22.084 1.00 96.44 178 ASP A N 1
ATOM 1319 C CA . ASP A 1 178 ? -1.944 -0.736 -22.822 1.00 96.44 178 ASP A CA 1
ATOM 1320 C C . ASP A 1 178 ? -2.746 0.284 -21.990 1.00 96.44 178 ASP A C 1
ATOM 1322 O O . ASP A 1 178 ? -3.286 -0.009 -20.919 1.00 96.44 178 ASP A O 1
ATOM 1326 N N . LEU A 1 179 ? -2.826 1.528 -22.475 1.00 96.44 179 LEU A N 1
ATOM 1327 C CA . LEU A 1 179 ? -3.535 2.605 -21.775 1.00 96.44 179 LEU A CA 1
ATOM 1328 C C . LEU A 1 179 ? -5.039 2.322 -21.622 1.00 96.44 179 LEU A C 1
ATOM 1330 O O . LEU A 1 179 ? -5.643 2.751 -20.639 1.00 96.44 179 LEU A O 1
ATOM 1334 N N . ALA A 1 180 ? -5.650 1.623 -22.583 1.00 97.81 180 ALA A N 1
ATOM 1335 C CA . ALA A 1 180 ? -7.069 1.283 -22.524 1.00 97.81 180 ALA A CA 1
ATOM 1336 C C . ALA A 1 180 ? -7.349 0.301 -21.377 1.00 97.81 180 ALA A C 1
ATOM 1338 O O . ALA A 1 180 ? -8.285 0.513 -20.607 1.00 97.81 180 ALA A O 1
ATOM 1339 N N . THR A 1 181 ? -6.488 -0.706 -21.222 1.00 97.25 181 THR A N 1
ATOM 1340 C CA . THR A 1 181 ? -6.519 -1.684 -20.130 1.00 97.25 181 THR A CA 1
ATOM 1341 C C . THR A 1 181 ? -6.315 -0.990 -18.790 1.00 97.25 181 THR A C 1
ATOM 1343 O O . THR A 1 181 ? -7.160 -1.124 -17.912 1.00 97.25 181 THR A O 1
ATOM 1346 N N . HIS A 1 182 ? -5.286 -0.144 -18.661 1.00 96.12 182 HIS A N 1
ATOM 1347 C CA . HIS A 1 182 ? -5.067 0.641 -17.442 1.00 96.12 182 HIS A CA 1
ATOM 1348 C C . HIS A 1 182 ? -6.287 1.495 -17.079 1.00 96.12 182 HIS A C 1
ATOM 1350 O O . HIS A 1 182 ? -6.760 1.450 -15.947 1.00 96.12 182 HIS A O 1
ATOM 1356 N N . THR A 1 183 ? -6.847 2.230 -18.043 1.00 97.75 183 THR A N 1
ATOM 1357 C CA . THR A 1 183 ? -8.010 3.094 -17.790 1.00 97.75 183 THR A CA 1
ATOM 1358 C C . THR A 1 183 ? -9.215 2.283 -17.305 1.00 97.75 183 THR A C 1
ATOM 1360 O O . THR A 1 183 ? -9.914 2.709 -16.389 1.00 97.75 183 THR A O 1
ATOM 1363 N N . ALA A 1 184 ? -9.446 1.099 -17.879 1.00 97.31 184 ALA A N 1
ATOM 1364 C CA . ALA A 1 184 ? -10.524 0.210 -17.457 1.00 97.31 184 ALA A CA 1
ATOM 1365 C C . ALA A 1 184 ? -10.285 -0.380 -16.056 1.00 97.31 184 ALA A C 1
ATOM 1367 O O . ALA A 1 184 ? -11.211 -0.422 -15.245 1.00 97.31 184 ALA A O 1
ATOM 1368 N N . THR A 1 185 ? -9.054 -0.792 -15.745 1.00 96.62 185 THR A N 1
ATOM 1369 C CA . THR A 1 185 ? -8.700 -1.350 -14.434 1.00 96.62 185 THR A CA 1
ATOM 1370 C C . THR A 1 185 ? -8.809 -0.301 -13.325 1.00 96.62 185 THR A C 1
ATOM 1372 O O . THR A 1 185 ? -9.417 -0.568 -12.292 1.00 96.62 185 THR A O 1
ATOM 1375 N N . PHE A 1 186 ? -8.327 0.925 -13.545 1.00 97.56 186 PHE A N 1
ATOM 1376 C CA . PHE A 1 186 ? -8.491 2.017 -12.577 1.00 97.56 186 PHE A CA 1
ATOM 1377 C C . PHE A 1 186 ? -9.959 2.434 -12.406 1.00 97.56 186 PHE A C 1
ATOM 1379 O O . PHE A 1 186 ? -10.397 2.673 -11.281 1.00 97.56 186 PHE A O 1
ATOM 1386 N N . ALA A 1 187 ? -10.754 2.437 -13.481 1.00 97.38 187 ALA A N 1
ATOM 1387 C CA . ALA A 1 187 ? -12.193 2.678 -13.378 1.00 97.38 187 ALA A CA 1
ATOM 1388 C C . ALA A 1 187 ? -12.900 1.620 -12.514 1.00 97.38 187 ALA A C 1
ATOM 1390 O O . ALA A 1 187 ? -13.796 1.954 -11.739 1.00 97.38 187 ALA A O 1
ATOM 1391 N N . LYS A 1 188 ? -12.473 0.353 -12.590 1.00 96.31 188 LYS A N 1
ATOM 1392 C CA . LYS A 1 188 ? -12.987 -0.743 -11.752 1.00 96.31 188 LYS A CA 1
ATOM 1393 C C . LYS A 1 188 ? -12.671 -0.546 -10.259 1.00 96.31 188 LYS A C 1
ATOM 1395 O O . LYS A 1 188 ? -13.520 -0.831 -9.413 1.00 96.31 188 LYS A O 1
ATOM 1400 N N . GLN A 1 189 ? -11.501 0.020 -9.959 1.00 96.00 189 GLN A N 1
ATOM 1401 C CA . GLN A 1 189 ? -11.086 0.433 -8.610 1.00 96.00 189 GLN A CA 1
ATOM 1402 C C . GLN A 1 189 ? -11.853 1.666 -8.096 1.00 96.00 189 GLN A C 1
ATOM 1404 O O . GLN A 1 189 ? -11.756 2.001 -6.918 1.00 96.00 189 GLN A O 1
ATOM 1409 N N . GLY A 1 190 ? -12.622 2.339 -8.959 1.00 95.88 190 GLY A N 1
ATOM 1410 C CA . GLY A 1 190 ? -13.390 3.537 -8.624 1.00 95.88 190 GLY A CA 1
ATOM 1411 C C . GLY A 1 190 ? -12.684 4.859 -8.924 1.00 95.88 190 GLY A C 1
ATOM 1412 O O . GLY A 1 190 ? -13.181 5.891 -8.485 1.00 95.88 190 GLY A O 1
ATOM 1413 N N . PHE A 1 191 ? -11.570 4.845 -9.663 1.00 96.19 191 PHE A N 1
ATOM 1414 C CA . PHE A 1 191 ? -10.844 6.055 -10.055 1.00 96.19 191 PHE A CA 1
ATOM 1415 C C . PHE A 1 191 ? -11.250 6.555 -11.440 1.00 96.19 191 PHE A C 1
ATOM 1417 O O . PHE A 1 191 ? -11.379 5.777 -12.389 1.00 96.19 191 PHE A O 1
ATOM 1424 N N . ASP A 1 192 ? -11.363 7.872 -11.589 1.00 96.31 192 ASP A N 1
ATOM 1425 C CA . ASP A 1 192 ? -11.393 8.498 -12.907 1.00 96.31 192 ASP A CA 1
ATOM 1426 C C . ASP A 1 192 ? -9.981 8.630 -13.527 1.00 96.31 192 ASP A C 1
ATOM 1428 O O . ASP A 1 192 ? -8.954 8.309 -12.923 1.00 96.31 192 ASP A O 1
ATOM 1432 N N . VAL A 1 193 ? -9.907 9.100 -14.777 1.00 96.75 193 VAL A N 1
ATOM 1433 C CA . VAL A 1 193 ? -8.630 9.250 -15.502 1.00 96.75 193 VAL A CA 1
ATOM 1434 C C . VAL A 1 193 ? -7.689 10.252 -14.819 1.00 96.75 193 VAL A C 1
ATOM 1436 O O . VAL A 1 193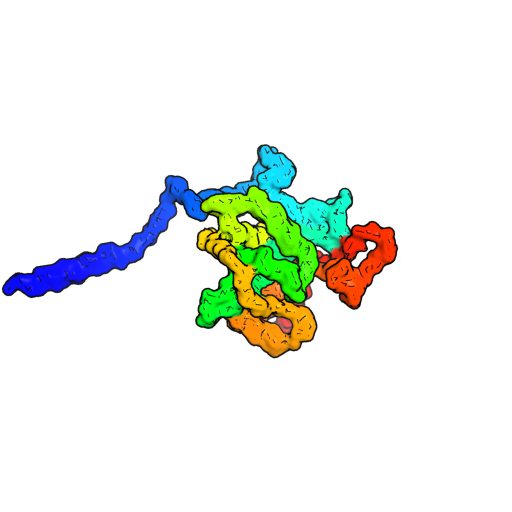 ? -6.474 10.054 -14.820 1.00 96.75 193 VAL A O 1
ATOM 1439 N N . SER A 1 194 ? -8.221 11.333 -14.245 1.00 96.25 194 SER A N 1
ATOM 1440 C CA . SER A 1 194 ? -7.425 12.346 -13.547 1.00 96.25 194 SER A CA 1
ATOM 1441 C C . SER A 1 194 ? -6.860 11.792 -12.240 1.00 96.25 194 SER A C 1
ATOM 1443 O O . SER A 1 194 ? -5.696 12.038 -11.908 1.00 96.25 194 SER A O 1
ATOM 1445 N N . GLU A 1 195 ? -7.652 11.012 -11.510 1.00 94.62 195 GLU A N 1
ATOM 1446 C CA . GLU A 1 195 ? -7.233 10.327 -10.291 1.00 94.62 195 GLU A CA 1
ATOM 1447 C C . GLU A 1 195 ? -6.197 9.242 -10.587 1.00 94.62 195 GLU A C 1
ATOM 1449 O O . GLU A 1 195 ? -5.165 9.208 -9.918 1.00 94.62 195 GLU A O 1
ATOM 1454 N N . MET A 1 196 ? -6.388 8.442 -11.643 1.00 95.12 196 MET A N 1
ATOM 1455 C CA . MET A 1 196 ? -5.384 7.491 -12.137 1.00 95.12 196 MET A CA 1
ATOM 1456 C C . MET A 1 196 ? -4.047 8.194 -12.404 1.00 95.12 196 MET A C 1
ATOM 1458 O O . MET A 1 196 ? -3.013 7.781 -11.879 1.00 95.12 196 MET A O 1
ATOM 1462 N N . ILE A 1 197 ? -4.053 9.278 -13.193 1.00 92.75 197 ILE A N 1
ATOM 1463 C CA . ILE A 1 197 ? -2.834 10.041 -13.508 1.00 92.75 197 ILE A CA 1
ATOM 1464 C C . ILE A 1 197 ? -2.186 10.566 -12.226 1.00 92.75 197 ILE A C 1
ATOM 1466 O O . ILE A 1 197 ? -0.968 10.475 -12.071 1.00 92.75 197 ILE A O 1
ATOM 1470 N N . THR A 1 198 ? -2.989 11.101 -11.306 1.00 90.06 198 THR A N 1
ATOM 1471 C CA . THR A 1 198 ? -2.504 11.651 -10.038 1.00 90.06 198 THR A CA 1
ATOM 1472 C C . THR A 1 198 ? -1.859 10.567 -9.182 1.00 90.06 198 THR A C 1
ATOM 1474 O O . THR A 1 198 ? -0.744 10.764 -8.697 1.00 90.06 198 THR A O 1
ATOM 1477 N N . LEU A 1 199 ? -2.512 9.414 -9.027 1.00 91.12 199 LEU A N 1
ATOM 1478 C CA . LEU A 1 199 ? -2.013 8.311 -8.214 1.00 91.12 199 LEU A CA 1
ATOM 1479 C C . LEU A 1 199 ? -0.708 7.752 -8.789 1.00 91.12 199 LEU A C 1
ATOM 1481 O O . LEU A 1 199 ? 0.278 7.627 -8.063 1.00 91.12 199 LEU A O 1
ATOM 1485 N N . VAL A 1 200 ? -0.667 7.512 -10.103 1.00 90.88 200 VAL A N 1
ATOM 1486 C CA . VAL A 1 200 ? 0.522 7.002 -10.800 1.00 90.88 200 VAL A CA 1
ATOM 1487 C C . VAL A 1 200 ? 1.676 8.002 -10.725 1.00 90.88 200 VAL A C 1
ATOM 1489 O O . VAL A 1 200 ? 2.793 7.631 -10.365 1.00 90.88 200 VAL A O 1
ATOM 1492 N N . ALA A 1 201 ? 1.434 9.282 -11.023 1.00 85.31 201 ALA A N 1
ATOM 1493 C CA . ALA A 1 201 ? 2.482 10.301 -10.999 1.00 85.31 201 ALA A CA 1
ATOM 1494 C C . ALA A 1 201 ? 3.045 10.510 -9.585 1.00 85.31 201 ALA A C 1
ATOM 1496 O O . ALA A 1 201 ? 4.263 10.566 -9.408 1.00 85.31 201 ALA A O 1
ATOM 1497 N N . CYS A 1 202 ? 2.186 10.597 -8.568 1.00 83.38 202 CYS A N 1
ATOM 1498 C CA . CYS A 1 202 ? 2.620 10.772 -7.184 1.00 83.38 202 CYS A CA 1
ATOM 1499 C C . CYS A 1 202 ? 3.346 9.529 -6.654 1.00 83.38 202 CYS A C 1
ATOM 1501 O O . CYS A 1 202 ? 4.429 9.659 -6.082 1.00 83.38 202 CYS A O 1
ATOM 1503 N N . GLY A 1 203 ? 2.805 8.330 -6.892 1.00 84.81 203 GLY A N 1
ATOM 1504 C CA . GLY A 1 203 ? 3.403 7.073 -6.438 1.00 84.81 203 GLY A CA 1
ATOM 1505 C C . GLY A 1 203 ? 4.767 6.805 -7.077 1.00 84.81 203 GLY A C 1
ATOM 1506 O O . GLY A 1 203 ? 5.750 6.548 -6.381 1.00 84.81 203 GLY A O 1
ATOM 1507 N N . HIS A 1 204 ? 4.883 6.973 -8.397 1.00 87.94 204 HIS A N 1
ATOM 1508 C CA . HIS A 1 204 ? 6.148 6.763 -9.115 1.00 87.94 204 HIS A CA 1
ATOM 1509 C C . HIS A 1 204 ? 7.196 7.859 -8.871 1.00 87.94 204 HIS A C 1
ATOM 1511 O O . HIS A 1 204 ? 8.337 7.719 -9.306 1.00 87.94 204 HIS A O 1
ATOM 1517 N N . THR A 1 205 ? 6.852 8.933 -8.154 1.00 81.56 205 THR A N 1
ATOM 1518 C CA . THR A 1 205 ? 7.827 9.947 -7.726 1.00 81.56 205 THR A CA 1
ATOM 1519 C C . THR A 1 205 ? 8.700 9.462 -6.557 1.00 81.56 205 THR A C 1
ATOM 1521 O O . THR A 1 205 ? 9.803 9.974 -6.386 1.00 81.56 205 THR A O 1
ATOM 1524 N N . ILE A 1 206 ? 8.245 8.480 -5.767 1.00 80.12 206 ILE A N 1
ATOM 1525 C CA . ILE A 1 206 ? 9.055 7.843 -4.706 1.00 80.12 206 ILE A CA 1
ATOM 1526 C C . ILE A 1 206 ? 9.470 6.407 -5.046 1.00 80.12 206 ILE A C 1
ATOM 1528 O O . ILE A 1 206 ? 10.337 5.850 -4.378 1.00 80.12 206 ILE A O 1
ATOM 1532 N N . GLY A 1 207 ? 8.843 5.813 -6.065 1.00 77.00 207 GLY A N 1
ATOM 1533 C CA . GLY A 1 207 ? 9.103 4.456 -6.532 1.00 77.00 207 GLY A CA 1
ATOM 1534 C C . GLY A 1 207 ? 10.407 4.304 -7.314 1.00 77.00 207 GLY A C 1
ATOM 1535 O O . GLY A 1 207 ? 10.923 5.249 -7.914 1.00 77.00 207 GLY A O 1
ATOM 1536 N N . GLY A 1 208 ? 10.917 3.076 -7.330 1.00 80.19 208 GLY A N 1
ATOM 1537 C CA . GLY A 1 208 ? 12.039 2.654 -8.161 1.00 80.19 208 GLY A CA 1
ATOM 1538 C C . GLY A 1 208 ? 11.843 1.224 -8.636 1.00 80.19 208 GLY A C 1
ATOM 1539 O O . GLY A 1 208 ? 10.981 0.504 -8.135 1.00 80.19 208 GLY A O 1
ATOM 1540 N N . VAL A 1 209 ? 12.637 0.827 -9.625 1.00 81.44 209 VAL A N 1
ATOM 1541 C CA . VAL A 1 209 ? 12.619 -0.530 -10.183 1.00 81.44 209 VAL A CA 1
ATOM 1542 C C . VAL A 1 209 ? 13.898 -1.237 -9.766 1.00 81.44 209 VAL A C 1
ATOM 1544 O O . VAL A 1 209 ? 14.986 -0.711 -10.000 1.00 81.44 209 VAL A O 1
ATOM 1547 N N . HIS A 1 210 ? 13.767 -2.415 -9.158 1.00 79.56 210 HIS A N 1
ATOM 1548 C CA . HIS A 1 210 ? 14.901 -3.238 -8.751 1.00 79.56 210 HIS A CA 1
ATOM 1549 C C . HIS A 1 210 ? 15.379 -4.109 -9.909 1.00 79.56 210 HIS A C 1
ATOM 1551 O O . HIS A 1 210 ? 14.613 -4.898 -10.460 1.00 79.56 210 HIS A O 1
ATOM 1557 N N . GLY A 1 211 ? 16.666 -4.015 -10.242 1.00 76.44 211 GLY A N 1
ATOM 1558 C CA . GLY A 1 211 ? 17.247 -4.808 -11.326 1.00 76.44 211 GLY A CA 1
ATOM 1559 C C . GLY A 1 211 ? 17.233 -6.315 -11.083 1.00 76.44 211 GLY A C 1
ATOM 1560 O O . GLY A 1 211 ? 17.243 -7.091 -12.033 1.00 76.44 211 GLY A O 1
ATOM 1561 N N . VAL A 1 212 ? 17.196 -6.769 -9.826 1.00 80.75 212 VAL A N 1
ATOM 1562 C CA . VAL A 1 212 ? 17.068 -8.205 -9.500 1.00 80.75 212 VAL A CA 1
ATOM 1563 C C . VAL A 1 212 ? 15.717 -8.779 -9.921 1.00 80.75 212 VAL A C 1
ATOM 1565 O O . VAL A 1 212 ? 15.656 -9.947 -10.287 1.00 80.75 212 VAL A O 1
ATOM 1568 N N . ASP A 1 213 ? 14.679 -7.942 -9.919 1.00 81.12 213 ASP A N 1
ATOM 1569 C CA . ASP A 1 213 ? 13.314 -8.315 -10.287 1.00 81.12 213 ASP A CA 1
ATOM 1570 C C . ASP A 1 213 ? 13.043 -8.040 -11.780 1.00 81.12 213 ASP A C 1
ATOM 1572 O O . ASP A 1 213 ? 12.284 -8.764 -12.417 1.00 81.12 213 ASP A O 1
ATOM 1576 N N . PHE A 1 214 ? 13.689 -7.011 -12.348 1.00 83.19 214 PHE A N 1
ATOM 1577 C CA . PHE A 1 214 ? 13.502 -6.565 -13.735 1.00 83.19 214 PHE A CA 1
ATOM 1578 C C . PHE A 1 214 ? 14.845 -6.251 -14.430 1.00 83.19 214 PHE A C 1
ATOM 1580 O O . PHE A 1 214 ? 15.154 -5.078 -14.695 1.00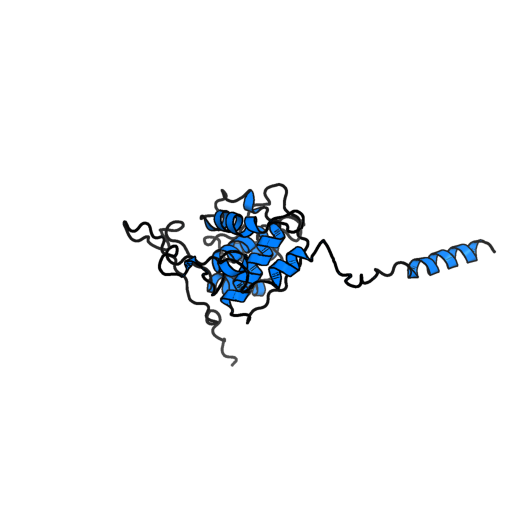 83.19 214 PHE A O 1
ATOM 1587 N N . PRO A 1 215 ? 15.669 -7.272 -14.732 1.00 81.69 215 PRO A N 1
ATOM 1588 C CA . PRO A 1 215 ? 17.027 -7.086 -15.249 1.00 81.69 215 PRO A CA 1
ATOM 1589 C C . PRO A 1 215 ? 17.077 -6.464 -16.651 1.00 81.69 215 PRO A C 1
ATOM 1591 O O . PRO A 1 215 ? 18.079 -5.845 -17.012 1.00 81.69 215 PRO A O 1
ATOM 1594 N N . GLU A 1 216 ? 16.004 -6.580 -17.438 1.00 82.00 216 GLU A N 1
ATOM 1595 C CA . GLU A 1 216 ? 15.874 -5.934 -18.747 1.00 82.00 216 GLU A CA 1
ATOM 1596 C C . GLU A 1 216 ? 15.659 -4.415 -18.638 1.00 82.00 216 GLU A C 1
ATOM 1598 O O . GLU A 1 216 ? 15.947 -3.685 -19.587 1.00 82.00 216 GLU A O 1
ATOM 1603 N N . ILE A 1 217 ? 15.159 -3.932 -17.493 1.00 78.19 217 ILE A N 1
ATOM 1604 C CA . ILE A 1 217 ? 14.881 -2.510 -17.237 1.00 78.19 217 ILE A CA 1
ATOM 1605 C C . ILE A 1 217 ? 16.062 -1.859 -16.518 1.00 78.19 217 ILE A C 1
ATOM 1607 O O . ILE A 1 217 ? 16.514 -0.779 -16.906 1.00 78.19 217 ILE A O 1
ATOM 1611 N N . VAL A 1 218 ? 16.560 -2.511 -15.466 1.00 79.06 218 VAL A N 1
ATOM 1612 C CA . VAL A 1 218 ? 17.695 -2.038 -14.670 1.00 79.06 218 VAL A CA 1
ATOM 1613 C C . VAL A 1 218 ? 18.764 -3.126 -14.668 1.00 79.06 218 VAL A C 1
ATOM 1615 O O . VAL A 1 218 ? 18.637 -4.106 -13.936 1.00 79.06 218 VAL A O 1
ATOM 1618 N N . PRO A 1 219 ? 19.831 -2.982 -15.473 1.00 73.94 219 PRO A N 1
ATOM 1619 C CA . PRO A 1 219 ? 20.899 -3.967 -15.501 1.00 73.94 219 PRO A CA 1
ATOM 1620 C C . PRO A 1 219 ? 21.560 -4.091 -14.127 1.00 73.94 219 PRO A C 1
ATOM 1622 O O . PRO A 1 219 ? 22.031 -3.099 -13.564 1.00 73.94 219 PRO A O 1
ATOM 1625 N N . ASN A 1 220 ? 21.642 -5.313 -13.600 1.00 65.69 220 ASN A N 1
ATOM 1626 C CA . ASN A 1 220 ? 22.397 -5.554 -12.376 1.00 65.69 220 ASN A CA 1
ATOM 1627 C C . ASN A 1 220 ? 23.902 -5.447 -12.654 1.00 65.69 220 ASN A C 1
ATOM 1629 O O . ASN A 1 220 ? 24.390 -6.012 -13.640 1.00 65.69 220 ASN A O 1
ATOM 1633 N N . PRO A 1 221 ? 24.671 -4.775 -11.783 1.00 58.22 221 PRO A N 1
ATOM 1634 C CA . PRO A 1 221 ? 26.119 -4.800 -11.874 1.00 58.22 221 PRO A CA 1
ATOM 1635 C C . PRO A 1 221 ? 26.605 -6.243 -11.648 1.00 58.22 221 PRO A C 1
ATOM 1637 O O . PRO A 1 221 ? 26.160 -6.906 -10.705 1.00 58.22 221 PRO A O 1
ATOM 1640 N N . PRO A 1 222 ? 27.516 -6.766 -12.483 1.00 52.50 222 PRO A N 1
ATOM 1641 C CA . PRO A 1 222 ? 28.042 -8.104 -12.271 1.00 52.50 222 PRO A CA 1
ATOM 1642 C C . PRO A 1 222 ? 28.804 -8.178 -10.936 1.00 52.50 222 PRO A C 1
ATOM 1644 O O . PRO A 1 222 ? 29.694 -7.373 -10.670 1.00 52.50 222 PRO A O 1
ATOM 1647 N N . ASN A 1 223 ? 28.486 -9.198 -10.133 1.00 49.06 223 ASN A N 1
ATOM 1648 C CA . ASN A 1 223 ? 29.262 -9.676 -8.977 1.00 49.06 223 ASN A CA 1
ATOM 1649 C C . ASN A 1 223 ? 29.328 -8.791 -7.714 1.00 49.06 223 ASN A C 1
ATOM 1651 O O . ASN A 1 223 ? 30.266 -8.950 -6.934 1.00 49.06 223 ASN A O 1
ATOM 1655 N N . THR A 1 224 ? 28.365 -7.903 -7.447 1.00 52.19 224 THR A N 1
ATOM 1656 C CA . THR A 1 224 ? 28.374 -7.109 -6.194 1.00 52.19 224 THR A CA 1
ATOM 1657 C C . THR A 1 224 ? 27.372 -7.570 -5.137 1.00 52.19 224 THR A C 1
ATOM 1659 O O . THR A 1 224 ? 27.491 -7.153 -3.990 1.00 52.19 224 THR A O 1
ATOM 1662 N N . GLY A 1 225 ? 26.388 -8.412 -5.479 1.00 48.31 225 GLY A N 1
ATOM 1663 C CA . GLY A 1 225 ? 25.319 -8.803 -4.545 1.00 48.31 225 GLY A CA 1
ATOM 1664 C C . GLY A 1 225 ? 24.409 -7.641 -4.115 1.00 48.31 225 GLY A C 1
ATOM 1665 O O . GLY A 1 225 ? 23.596 -7.803 -3.213 1.00 48.31 225 GLY A O 1
ATOM 1666 N N . VAL A 1 226 ? 24.543 -6.474 -4.756 1.00 52.53 226 VAL A N 1
ATOM 1667 C CA . VAL A 1 226 ? 23.761 -5.267 -4.484 1.00 52.53 226 VAL A CA 1
ATOM 1668 C C . VAL A 1 226 ? 22.739 -5.104 -5.605 1.00 52.53 226 VAL A C 1
ATOM 1670 O O . VAL A 1 226 ? 23.119 -4.887 -6.756 1.00 52.53 226 VAL A O 1
ATOM 1673 N N . SER A 1 227 ? 21.449 -5.208 -5.273 1.00 53.03 227 SER A N 1
ATOM 1674 C CA . SER A 1 227 ? 20.371 -4.776 -6.171 1.00 53.03 227 SER A CA 1
ATOM 1675 C C . SER A 1 227 ? 20.504 -3.272 -6.391 1.00 53.03 227 SER A C 1
ATOM 1677 O O . SER A 1 227 ? 20.645 -2.541 -5.417 1.00 53.03 227 SER A O 1
ATOM 1679 N N . ILE A 1 228 ? 20.501 -2.811 -7.644 1.00 57.38 228 ILE A N 1
ATOM 1680 C CA . ILE A 1 228 ? 20.408 -1.379 -7.953 1.00 57.38 228 ILE A CA 1
ATOM 1681 C C . ILE A 1 228 ? 18.936 -1.041 -8.178 1.00 57.38 228 ILE A C 1
ATOM 1683 O O . ILE A 1 228 ? 18.256 -1.708 -8.960 1.00 57.38 228 ILE A O 1
ATOM 1687 N N . SER A 1 229 ? 18.470 0.025 -7.526 1.00 57.81 229 SER A N 1
ATOM 1688 C CA . SER A 1 229 ? 17.179 0.651 -7.813 1.00 57.81 229 SER A CA 1
ATOM 1689 C C . SER A 1 229 ? 17.356 1.972 -8.556 1.00 57.81 229 SER A C 1
ATOM 1691 O O . SER A 1 229 ? 18.176 2.809 -8.168 1.00 57.81 229 SER A O 1
ATOM 1693 N N . LEU A 1 230 ? 16.550 2.205 -9.594 1.00 55.19 230 LEU A N 1
ATOM 1694 C CA . LEU A 1 230 ? 16.390 3.540 -10.179 1.00 55.19 230 LEU A CA 1
ATOM 1695 C C . LEU A 1 230 ? 15.361 4.347 -9.374 1.00 55.19 230 LEU A C 1
ATOM 1697 O O . LEU A 1 230 ? 14.210 4.468 -9.786 1.00 55.19 230 LEU A O 1
ATOM 1701 N N . LEU A 1 231 ? 15.780 4.918 -8.243 1.00 53.12 231 LEU A N 1
ATOM 1702 C CA . LEU A 1 231 ? 14.982 5.899 -7.500 1.00 53.12 231 LEU A CA 1
ATOM 1703 C C . LEU A 1 231 ? 15.223 7.306 -8.058 1.00 53.12 231 LEU A C 1
ATOM 1705 O O . LEU A 1 231 ? 16.365 7.771 -8.123 1.00 53.12 231 LEU A O 1
ATOM 1709 N N . LYS A 1 232 ? 14.155 8.018 -8.430 1.00 49.47 232 LYS A N 1
ATOM 1710 C CA . LYS A 1 232 ? 14.233 9.470 -8.652 1.00 49.47 232 LYS A CA 1
ATOM 1711 C C . LYS A 1 232 ? 13.886 10.202 -7.350 1.00 49.47 232 LYS A C 1
ATOM 1713 O O . LYS A 1 232 ? 13.023 9.733 -6.616 1.00 49.47 232 LYS A O 1
ATOM 1718 N N . PRO A 1 233 ? 14.538 11.338 -7.039 1.00 47.78 233 PRO A N 1
ATOM 1719 C CA . PRO A 1 233 ? 14.169 12.144 -5.882 1.00 47.78 233 PRO A CA 1
ATOM 1720 C C . PRO A 1 233 ? 12.714 12.608 -5.961 1.00 47.78 233 PRO A C 1
ATOM 1722 O O . PRO A 1 233 ? 12.222 12.922 -7.049 1.00 47.78 233 PRO A O 1
ATOM 1725 N N . PHE A 1 234 ? 12.074 12.741 -4.795 1.00 44.50 234 PHE A N 1
ATOM 1726 C CA . PHE A 1 234 ? 10.749 13.335 -4.673 1.00 44.50 234 PHE A CA 1
ATOM 1727 C C . PHE A 1 234 ? 10.788 14.822 -5.050 1.00 44.50 234 PHE A C 1
ATOM 1729 O O . PHE A 1 234 ? 11.019 15.696 -4.216 1.00 44.50 234 PHE A O 1
ATOM 1736 N N . GLU A 1 235 ? 10.592 15.122 -6.332 1.00 38.09 235 GLU A N 1
ATOM 1737 C CA . GLU A 1 235 ? 10.407 16.480 -6.833 1.00 38.09 235 GLU A CA 1
ATOM 1738 C C . GLU A 1 235 ? 9.024 16.612 -7.474 1.00 38.09 235 GLU A C 1
ATOM 1740 O O . GLU A 1 235 ? 8.590 15.742 -8.225 1.00 38.09 235 GLU A O 1
ATOM 1745 N N . LYS A 1 236 ? 8.365 17.762 -7.260 1.00 34.09 236 LYS A N 1
ATOM 1746 C CA . LYS A 1 236 ? 7.086 18.193 -7.875 1.00 34.09 236 LYS A CA 1
ATOM 1747 C C . LYS A 1 236 ? 7.104 18.272 -9.423 1.00 34.09 236 LYS A C 1
ATOM 1749 O O . LYS A 1 236 ? 6.319 19.002 -10.017 1.00 34.09 236 LYS A O 1
ATOM 1754 N N . ARG A 1 237 ? 8.035 17.604 -10.107 1.00 30.47 237 ARG A N 1
ATOM 1755 C CA . ARG A 1 237 ? 8.426 17.888 -11.493 1.00 30.47 237 ARG A CA 1
ATOM 1756 C C . ARG A 1 237 ? 7.817 16.952 -12.541 1.00 30.47 237 ARG A C 1
ATOM 1758 O O . ARG A 1 237 ? 8.133 17.113 -13.718 1.00 30.47 237 ARG A O 1
ATOM 1765 N N . LEU A 1 238 ? 6.950 16.007 -12.170 1.00 35.66 238 LEU A N 1
ATOM 1766 C CA . LEU A 1 238 ? 6.280 15.158 -13.170 1.00 35.66 238 LEU A CA 1
ATOM 1767 C C . LEU A 1 238 ? 5.114 15.854 -13.887 1.00 35.66 238 LEU A C 1
ATOM 1769 O O . LEU A 1 238 ? 4.777 15.456 -14.997 1.00 35.66 238 LEU A O 1
ATOM 1773 N N . ILE A 1 239 ? 4.587 16.955 -13.344 1.00 33.50 239 ILE A N 1
ATOM 1774 C CA . ILE A 1 239 ? 3.650 17.831 -14.056 1.00 33.50 239 ILE A CA 1
ATOM 1775 C C . ILE A 1 239 ? 4.353 19.170 -14.276 1.00 33.50 239 ILE A C 1
ATOM 1777 O O . ILE A 1 239 ? 4.364 20.039 -13.405 1.00 33.50 239 ILE A O 1
ATOM 1781 N N . LYS A 1 240 ? 4.987 19.351 -15.443 1.00 26.36 240 LYS A N 1
ATOM 1782 C CA . LYS A 1 240 ? 5.314 20.714 -15.885 1.00 26.36 240 LYS A CA 1
ATOM 1783 C C . LYS A 1 240 ? 3.984 21.470 -16.005 1.00 26.36 240 LYS A C 1
ATOM 1785 O O . LYS A 1 240 ? 3.076 20.926 -16.634 1.00 26.36 240 LYS A O 1
ATOM 1790 N N . PRO A 1 241 ? 3.844 22.682 -15.442 1.00 29.28 241 PRO A N 1
ATOM 1791 C CA . PRO A 1 241 ? 2.654 23.482 -15.684 1.00 29.28 241 PRO A CA 1
ATOM 1792 C C . PRO A 1 241 ? 2.515 23.673 -17.195 1.00 29.28 241 PRO A C 1
ATOM 1794 O O . PRO A 1 241 ? 3.435 24.166 -17.851 1.00 29.28 241 PRO A O 1
ATOM 1797 N N . VAL A 1 242 ? 1.388 23.228 -17.750 1.00 32.84 242 VAL A N 1
ATOM 1798 C CA . VAL A 1 242 ? 0.977 23.628 -19.094 1.00 32.84 242 VAL A CA 1
ATOM 1799 C C . VAL A 1 242 ? 0.758 25.139 -19.007 1.00 32.84 242 VAL A C 1
ATOM 1801 O O . VAL A 1 242 ? -0.038 25.565 -18.168 1.00 32.84 242 VAL A O 1
ATOM 1804 N N . PRO A 1 243 ? 1.489 25.969 -19.770 1.00 29.52 243 PRO A N 1
ATOM 1805 C CA . PRO A 1 243 ? 1.247 27.400 -19.749 1.00 29.52 243 PRO A CA 1
ATOM 1806 C C . PRO A 1 243 ? -0.187 27.641 -20.219 1.00 29.52 243 PRO A C 1
ATOM 1808 O O . PRO A 1 243 ? -0.578 27.208 -21.303 1.00 29.52 243 PRO A O 1
ATOM 1811 N N . SER A 1 244 ? -0.980 28.298 -19.379 1.00 35.06 244 SER A N 1
ATOM 1812 C CA . SER A 1 244 ? -2.225 28.912 -19.816 1.00 35.06 244 SER A CA 1
ATOM 1813 C C . SER A 1 244 ? -1.869 29.979 -20.850 1.00 35.06 244 SER A C 1
ATOM 1815 O O . SER A 1 244 ? -1.089 30.883 -20.535 1.00 35.06 244 SER A O 1
ATOM 1817 N N . ASN A 1 245 ? -2.399 29.835 -22.066 1.00 40.53 245 ASN A N 1
ATOM 1818 C CA . ASN A 1 245 ? -2.438 30.921 -23.047 1.00 40.53 245 ASN A CA 1
ATOM 1819 C C . ASN A 1 245 ? -3.199 32.124 -22.485 1.00 40.53 245 ASN A C 1
ATOM 1821 O O . ASN A 1 245 ? -4.215 31.891 -21.789 1.00 40.53 245 ASN A O 1
#

Radius of gyration: 22.43 Å; chains: 1; bounding box: 90×47×49 Å

pLDDT: mean 80.02, std 18.53, range [26.36, 98.06]

Sequence (245 aa):
MAWTRAILYSVLSSYLWHPSNAEYVWPDEQIDELERLLFEQDSPFDPPGGNIASFVAGCTGFAGGPGGSGGRSFGAEWLRNAYHDMSTADVSAGTGGLDASIVFEMDRPENVGQAFSESLNFLGAAYTTRSSMSDMFAMGAVMAVGQCSKGNIIIPFRAGRVDATGPGPSGVPQPQEDLATHTATFAKQGFDVSEMITLVACGHTIGGVHGVDFPEIVPNPPNTGVSISLLKPFEKRLIKPVPSN

Secondary structure (DSSP, 8-state):
--HHHHHHHHHHHHTT-S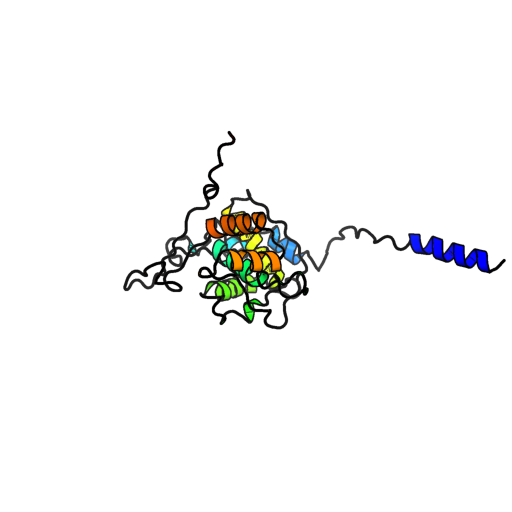-------SS-TTTHHHHHHHH----TTSPTTSSGGGGGTTTTGGGGSTTSSSS--HHHHHHHHHHHHHTT-BTTTTB-SSSSGGGG-TTSGGG-STHHHHHHHHHGGG-BTTB-HHHHHHHHHHHHHHHHHTTSS-PPP-------SS--------TTS-HHHHHHHHHHTT--HHHHHHHHHHHTTT---BTTT-TTTSPPPTTS----B-PPP--TTSSPPPPP-

Foldseek 3Di:
DVVVVVVVVVVVVVVVPDPPPPDDDPPDLQCNLVCCLQPVQDDPPADQLSHLLQCCALLQHPLPDPPHQAPHGLLLLLLVLQCQQALLAQPPVRFTGLQQQCVQVCPPPLNFDCSNVVLCVSLVVSDDPNAHVSLSSQSSNQSSLCNLVVNPDGDDRDGDHHHDPHHTDDDRDDPPDDPVSLQVSVVSSVDHPVRSCVSVLQSLQADWDWCVRVCVVPPDDPPDSHTHTPHHRNDPPPDDPPDDD

InterPro domains:
  IPR002016 Haem peroxidase [PF00141] (72-215)
  IPR002016 Haem peroxidase [PS50873] (132-245)
  IPR010255 Haem peroxidase superfamily [SSF48113] (70-226)
  IPR044831 Heme-binding peroxidase Ccp1-like [PTHR31356] (76-210)

Organism: Trichoderma asperellum (NCBI:txid101201)